Protein AF-A0A2N7DD15-F1 (afdb_monomer_lite)

Secondary structure (DSSP, 8-state):
----HHHHHHHHHHHHHHHHHHHHHHHHH-SS--S-HHHHHHHHHHHHHHHHHHHHHHHHHHHHHHHHHHHHHHHHHHHHHHHHHHHHHHHHHHHHHHHHHT-B-TTS-BHHHHHHHHHHHS-HHHHHHHHTSHHHHHHHHHHHHHHHHHHHHHH-S-HHHHHHHHHHHHHHHHHH-HHHHHHHHHHHHHHHHHH-TT--TTTTTSS---

Structure (mmCIF, N/CA/C/O backbone):
data_AF-A0A2N7DD15-F1
#
_entry.id   AF-A0A2N7DD15-F1
#
loop_
_atom_site.group_PDB
_atom_site.id
_atom_site.type_symbol
_atom_site.label_atom_id
_atom_site.label_alt_id
_atom_site.label_comp_id
_atom_site.label_asym_id
_atom_site.label_entity_id
_atom_site.label_seq_id
_atom_site.pdbx_PDB_ins_code
_atom_site.Cartn_x
_atom_site.Cartn_y
_atom_site.Cartn_z
_atom_site.occupancy
_atom_site.B_iso_or_equiv
_atom_site.auth_seq_id
_atom_site.auth_comp_id
_atom_site.auth_asym_id
_atom_site.auth_atom_id
_atom_site.pdbx_PDB_model_num
ATOM 1 N N . MET A 1 1 ? 6.148 -12.917 -31.556 1.00 46.06 1 MET A N 1
ATOM 2 C CA . MET A 1 1 ? 6.669 -11.569 -31.874 1.00 46.06 1 MET A CA 1
ATOM 3 C C . MET A 1 1 ? 6.724 -11.448 -33.395 1.00 46.06 1 MET A C 1
ATOM 5 O O . MET A 1 1 ? 7.559 -12.099 -34.005 1.00 46.06 1 MET A O 1
ATOM 9 N N . LYS A 1 2 ? 5.755 -10.775 -34.038 1.00 48.91 2 LYS A N 1
ATOM 10 C CA . LYS A 1 2 ? 5.751 -10.633 -35.507 1.00 48.91 2 LYS A CA 1
ATOM 11 C C . LYS A 1 2 ? 6.870 -9.662 -35.884 1.00 48.91 2 LYS A C 1
ATOM 13 O O . LYS A 1 2 ? 6.856 -8.517 -35.441 1.00 48.91 2 LYS A O 1
ATOM 18 N N . LEU A 1 3 ? 7.868 -10.144 -36.620 1.00 59.78 3 LEU A N 1
ATOM 19 C CA . LEU A 1 3 ? 9.002 -9.339 -37.058 1.00 59.78 3 LEU A CA 1
ATOM 20 C C . LEU A 1 3 ? 8.516 -8.373 -38.149 1.00 59.78 3 LEU A C 1
ATOM 22 O O . LEU A 1 3 ? 8.462 -8.718 -39.325 1.00 59.78 3 LEU A O 1
ATOM 26 N N . ASN A 1 4 ? 8.072 -7.182 -37.745 1.00 74.31 4 ASN A N 1
ATOM 27 C CA . ASN A 1 4 ? 7.587 -6.170 -38.681 1.00 74.31 4 ASN A CA 1
ATOM 28 C C . ASN A 1 4 ? 8.770 -5.612 -39.485 1.00 74.31 4 ASN A C 1
ATOM 30 O O . ASN A 1 4 ? 9.826 -5.354 -38.911 1.00 74.31 4 ASN A O 1
ATOM 34 N N . TRP A 1 5 ? 8.570 -5.356 -40.780 1.00 79.75 5 TRP A N 1
ATOM 35 C CA . TRP A 1 5 ? 9.567 -4.823 -41.728 1.00 79.75 5 TRP A CA 1
ATOM 36 C C . TRP A 1 5 ? 10.385 -3.632 -41.193 1.00 79.75 5 TRP A C 1
ATOM 38 O O . TRP A 1 5 ? 11.577 -3.519 -41.458 1.00 79.75 5 TRP A O 1
ATOM 48 N N . GLN A 1 6 ? 9.775 -2.790 -40.354 1.00 77.94 6 GLN A N 1
ATOM 49 C CA . GLN A 1 6 ? 10.445 -1.674 -39.679 1.00 77.94 6 GLN A CA 1
ATOM 50 C C . GLN A 1 6 ? 11.597 -2.114 -38.758 1.00 77.94 6 GLN A C 1
ATOM 52 O O . GLN A 1 6 ? 12.637 -1.466 -38.731 1.00 77.94 6 GLN A O 1
ATOM 57 N N . HIS A 1 7 ? 11.459 -3.236 -38.048 1.00 80.31 7 HIS A N 1
ATOM 58 C CA . HIS A 1 7 ? 12.518 -3.771 -37.185 1.00 80.31 7 HIS A CA 1
ATOM 59 C C . HIS A 1 7 ? 13.685 -4.305 -38.016 1.00 80.31 7 HIS A C 1
ATOM 61 O O . HIS A 1 7 ? 14.840 -4.116 -37.645 1.00 80.31 7 HIS A O 1
ATOM 67 N N . ILE A 1 8 ? 13.383 -4.925 -39.162 1.00 83.56 8 ILE A N 1
ATOM 68 C CA . ILE A 1 8 ? 14.394 -5.417 -40.103 1.00 83.56 8 ILE A CA 1
ATOM 69 C C . ILE A 1 8 ? 15.178 -4.232 -40.678 1.00 83.56 8 ILE A C 1
ATOM 71 O O . ILE A 1 8 ? 16.404 -4.251 -40.660 1.00 83.56 8 ILE A O 1
ATOM 75 N N . ALA A 1 9 ? 14.491 -3.170 -41.105 1.00 84.00 9 ALA A N 1
ATOM 76 C CA . ALA A 1 9 ? 15.134 -1.963 -41.621 1.00 84.00 9 ALA A CA 1
ATOM 77 C C . ALA A 1 9 ? 16.043 -1.288 -40.576 1.00 84.00 9 ALA A C 1
ATOM 79 O O . ALA A 1 9 ? 17.178 -0.936 -40.889 1.00 84.00 9 ALA A O 1
ATOM 80 N N . ILE A 1 10 ? 15.586 -1.166 -39.324 1.00 85.31 10 ILE A N 1
ATOM 81 C CA . ILE A 1 10 ? 16.389 -0.595 -38.229 1.00 85.31 10 ILE A CA 1
ATOM 82 C C . ILE A 1 10 ? 17.631 -1.451 -37.953 1.00 85.31 10 ILE A C 1
ATOM 84 O O . ILE A 1 10 ? 18.721 -0.904 -37.802 1.00 85.31 10 ILE A O 1
ATOM 88 N N . LEU A 1 11 ? 17.492 -2.780 -37.934 1.00 85.12 11 LEU A N 1
ATOM 89 C CA . LEU A 1 11 ? 18.624 -3.691 -37.743 1.00 85.12 11 LEU A CA 1
ATOM 90 C C . LEU A 1 11 ? 19.650 -3.572 -38.873 1.00 85.12 11 LEU A C 1
ATOM 92 O O . LEU A 1 11 ? 20.845 -3.513 -38.596 1.00 85.12 11 LEU A O 1
ATOM 96 N N . VAL A 1 12 ? 19.199 -3.498 -40.127 1.00 87.38 12 VAL A N 1
ATOM 97 C CA . VAL A 1 12 ? 20.086 -3.341 -41.290 1.00 87.38 12 VAL A CA 1
ATOM 98 C C . VAL A 1 12 ? 20.831 -2.006 -41.242 1.00 87.38 12 VAL A C 1
ATOM 100 O O . VAL A 1 12 ? 22.033 -1.981 -41.485 1.00 87.38 12 VAL A O 1
ATOM 103 N N . ILE A 1 13 ? 20.158 -0.911 -40.879 1.00 86.38 13 ILE A N 1
ATOM 104 C CA . ILE A 1 13 ? 20.793 0.410 -40.743 1.00 86.38 13 ILE A CA 1
ATOM 105 C C . ILE A 1 13 ? 21.804 0.412 -39.591 1.00 86.38 13 ILE A C 1
ATOM 107 O O . ILE A 1 13 ? 22.917 0.912 -39.751 1.00 86.38 13 ILE A O 1
ATOM 111 N N . PHE A 1 14 ? 21.448 -0.175 -38.447 1.00 83.56 14 PHE A N 1
ATOM 112 C CA . PHE A 1 14 ? 22.324 -0.269 -37.280 1.00 83.56 14 PHE A CA 1
ATOM 113 C C . PHE A 1 14 ? 23.601 -1.061 -37.589 1.00 83.56 14 PHE A C 1
ATOM 115 O O . PHE A 1 14 ? 24.709 -0.550 -37.412 1.00 83.56 14 PHE A O 1
ATOM 122 N N . TRP A 1 15 ? 23.455 -2.275 -38.127 1.00 84.06 15 TRP A N 1
ATOM 123 C CA . TRP A 1 15 ? 24.594 -3.109 -38.509 1.00 84.06 15 TRP A CA 1
ATOM 124 C C . TRP A 1 15 ? 25.387 -2.506 -39.668 1.00 84.06 15 TRP A C 1
ATOM 126 O O . TRP A 1 15 ? 26.611 -2.514 -39.624 1.00 84.06 15 TRP A O 1
ATOM 136 N N . GLY A 1 16 ? 24.725 -1.913 -40.662 1.00 83.94 16 GLY A N 1
ATOM 137 C CA . GLY A 1 16 ? 25.396 -1.215 -41.760 1.00 83.94 16 GLY A CA 1
ATOM 138 C C . GLY A 1 16 ? 26.253 -0.045 -41.274 1.00 83.94 16 GLY A C 1
ATOM 139 O O . GLY A 1 16 ? 27.390 0.106 -41.712 1.00 83.94 16 GLY A O 1
ATOM 140 N N . THR A 1 17 ? 25.758 0.727 -40.304 1.00 81.69 17 THR A N 1
ATOM 141 C CA . THR A 1 17 ? 26.495 1.855 -39.710 1.00 81.69 17 THR A CA 1
ATOM 142 C C . THR A 1 17 ? 27.686 1.383 -38.875 1.00 81.69 17 THR A C 1
ATOM 144 O O . THR A 1 17 ? 28.731 2.025 -38.898 1.00 81.69 17 THR A O 1
ATOM 147 N N . LEU A 1 18 ? 27.565 0.251 -38.174 1.00 80.56 18 LEU A N 1
ATOM 148 C CA . LEU A 1 18 ? 28.666 -0.328 -37.395 1.00 80.56 18 LEU A CA 1
ATOM 149 C C . LEU A 1 18 ? 29.713 -1.042 -38.256 1.00 80.56 18 LEU A C 1
ATOM 151 O O . LEU A 1 18 ? 30.882 -1.051 -37.895 1.00 80.56 18 LEU A O 1
ATOM 155 N N . VAL A 1 19 ? 29.321 -1.635 -39.385 1.00 83.12 19 VAL A N 1
ATOM 156 C CA . VAL A 1 19 ? 30.237 -2.378 -40.268 1.00 83.12 19 VAL A CA 1
ATOM 157 C C . VAL A 1 19 ? 30.907 -1.459 -41.297 1.00 83.12 19 VAL A C 1
ATOM 159 O O . VAL A 1 19 ? 32.032 -1.729 -41.717 1.00 83.12 19 VAL A O 1
ATOM 162 N N . SER A 1 20 ? 30.274 -0.342 -41.671 1.00 80.06 20 SER A N 1
ATOM 163 C CA . SER A 1 20 ? 30.815 0.617 -42.647 1.00 80.06 20 SER A CA 1
ATOM 164 C C . SER A 1 20 ? 32.238 1.109 -42.316 1.00 80.06 20 SER A C 1
ATOM 166 O O . SER A 1 20 ? 33.081 1.097 -43.215 1.00 80.06 20 SER A O 1
ATOM 168 N N . PRO A 1 21 ? 32.582 1.482 -41.068 1.00 75.44 21 PRO A N 1
ATOM 169 C CA . PRO A 1 21 ? 33.947 1.880 -40.730 1.00 75.44 21 PRO A CA 1
ATOM 170 C C . PRO A 1 21 ? 34.962 0.732 -40.841 1.00 75.44 21 PRO A C 1
ATOM 172 O O . PRO A 1 21 ? 36.098 0.978 -41.228 1.00 75.44 21 PRO A O 1
ATOM 175 N N . ILE A 1 22 ? 34.566 -0.519 -40.553 1.00 78.81 22 ILE A N 1
ATOM 176 C CA . ILE A 1 22 ? 35.418 -1.709 -40.762 1.00 78.81 22 ILE A CA 1
ATOM 177 C C . ILE A 1 22 ? 35.681 -1.928 -42.256 1.00 78.81 22 ILE A C 1
ATOM 179 O O . ILE A 1 22 ? 36.808 -2.220 -42.648 1.00 78.81 22 ILE A O 1
ATOM 183 N N . ALA A 1 23 ? 34.668 -1.753 -43.106 1.00 77.00 23 ALA A N 1
ATOM 184 C CA . ALA A 1 23 ? 34.835 -1.866 -44.553 1.00 77.00 23 ALA A CA 1
ATOM 185 C C . ALA A 1 23 ? 35.754 -0.762 -45.112 1.00 77.00 23 ALA A C 1
ATOM 187 O O . ALA A 1 23 ? 36.652 -1.046 -45.905 1.00 77.00 23 ALA A O 1
ATOM 188 N N . PHE A 1 24 ? 35.582 0.481 -44.648 1.00 76.38 24 PHE A N 1
ATOM 189 C CA . PHE A 1 24 ? 36.457 1.608 -44.995 1.00 76.38 24 PHE A CA 1
ATOM 190 C C . PHE A 1 24 ? 37.903 1.393 -44.519 1.00 76.38 24 PHE A C 1
ATOM 192 O O . PHE A 1 24 ? 38.862 1.740 -45.210 1.00 76.38 24 PHE A O 1
ATOM 199 N N . TYR A 1 25 ? 38.059 0.768 -43.356 1.00 73.06 25 TYR A N 1
ATOM 200 C CA . TYR A 1 25 ? 39.346 0.406 -42.781 1.00 73.06 25 TYR A CA 1
ATOM 201 C C . TYR A 1 25 ? 40.094 -0.644 -43.615 1.00 73.06 25 TYR A C 1
ATOM 203 O O . TYR A 1 25 ? 41.243 -0.406 -43.984 1.00 73.06 25 TYR A O 1
ATOM 211 N N . ILE A 1 26 ? 39.430 -1.744 -43.993 1.00 76.50 26 ILE A N 1
ATOM 212 C CA . ILE A 1 26 ? 40.016 -2.786 -44.859 1.00 76.50 26 ILE A CA 1
ATOM 213 C C . ILE A 1 26 ? 40.440 -2.191 -46.210 1.00 76.50 26 ILE A C 1
ATOM 215 O O . ILE A 1 26 ? 41.475 -2.570 -46.755 1.00 76.50 26 ILE A O 1
ATOM 219 N N . TYR A 1 27 ? 39.669 -1.233 -46.734 1.00 73.62 27 TYR A N 1
ATOM 220 C CA . TYR A 1 27 ? 39.990 -0.540 -47.982 1.00 73.62 27 TYR A CA 1
ATOM 221 C C . TYR A 1 27 ? 41.217 0.383 -47.869 1.00 73.62 27 TYR A C 1
ATOM 223 O O . TYR A 1 27 ? 41.993 0.476 -48.815 1.00 73.62 27 TYR A O 1
ATOM 231 N N . THR A 1 28 ? 41.405 1.055 -46.729 1.00 72.06 28 THR A N 1
ATOM 232 C CA . THR A 1 28 ? 42.458 2.076 -46.558 1.00 72.06 28 THR A CA 1
ATOM 233 C C . THR A 1 28 ? 43.797 1.484 -46.112 1.00 72.06 28 THR A C 1
ATOM 235 O O . THR A 1 28 ? 44.841 1.920 -46.588 1.00 72.06 28 THR A O 1
ATOM 238 N N . PHE A 1 29 ? 43.782 0.488 -45.222 1.00 70.31 29 PHE A N 1
ATOM 239 C CA . PHE A 1 29 ? 44.996 -0.066 -44.603 1.00 70.31 29 PHE A CA 1
ATOM 240 C C . PHE A 1 29 ? 45.329 -1.496 -45.060 1.00 70.31 29 PHE A C 1
ATOM 242 O O . PHE A 1 29 ? 46.391 -2.019 -44.719 1.00 70.31 29 PHE A O 1
ATOM 249 N N . GLY A 1 30 ? 44.451 -2.123 -45.852 1.00 70.38 30 GLY A N 1
ATOM 250 C CA . GLY A 1 30 ? 44.581 -3.520 -46.262 1.00 70.38 30 GLY A CA 1
ATOM 251 C C . GLY A 1 30 ? 44.206 -4.509 -45.153 1.00 70.38 30 GLY A C 1
ATOM 252 O O . GLY A 1 30 ? 43.808 -4.132 -44.052 1.00 70.38 30 GLY A O 1
ATOM 253 N N . PHE A 1 31 ? 44.303 -5.806 -45.455 1.00 68.69 31 PHE A N 1
ATOM 254 C CA . PHE A 1 31 ? 44.026 -6.887 -44.505 1.00 68.69 31 PHE A CA 1
ATOM 255 C C . PHE A 1 31 ? 45.346 -7.521 -44.044 1.00 68.69 31 PHE A C 1
ATOM 257 O O . PHE A 1 31 ? 46.011 -8.187 -44.837 1.00 68.69 31 PHE A O 1
ATOM 264 N N . GLY A 1 32 ? 45.741 -7.318 -42.783 1.00 66.62 32 GLY A N 1
ATOM 265 C CA . GLY A 1 32 ? 46.990 -7.858 -42.237 1.00 66.62 32 GLY A CA 1
ATOM 266 C C . GLY A 1 32 ? 47.301 -7.374 -40.818 1.00 66.62 32 GLY A C 1
ATOM 267 O O . GLY A 1 32 ? 46.575 -6.556 -40.265 1.00 66.62 32 GLY A O 1
ATOM 268 N N . ILE A 1 33 ? 48.375 -7.904 -40.226 1.00 64.38 33 ILE A N 1
ATOM 269 C CA . ILE A 1 33 ? 48.950 -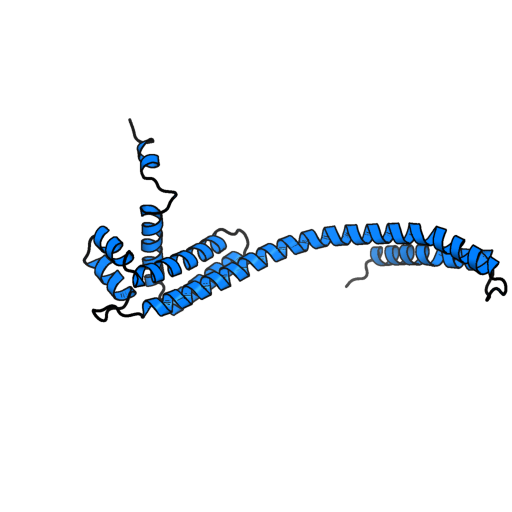7.428 -38.959 1.00 64.38 33 ILE A CA 1
ATOM 270 C C . ILE A 1 33 ? 50.134 -6.527 -39.328 1.00 64.38 33 ILE A C 1
ATOM 272 O O . ILE A 1 33 ? 51.082 -7.006 -39.947 1.00 64.38 33 ILE A O 1
ATOM 276 N N . TRP A 1 34 ? 50.071 -5.236 -38.996 1.00 70.69 34 TRP A N 1
ATOM 277 C CA . TRP A 1 34 ? 51.132 -4.274 -39.324 1.00 70.69 34 TRP A CA 1
ATOM 278 C C . TRP A 1 34 ? 52.353 -4.455 -38.411 1.00 70.69 34 TRP A C 1
ATOM 280 O O . TRP A 1 34 ? 52.214 -4.604 -37.195 1.00 70.69 34 TRP A O 1
ATOM 290 N N . GLU A 1 35 ? 53.552 -4.434 -39.003 1.00 67.56 35 GLU A N 1
ATOM 291 C CA . GLU A 1 35 ? 54.831 -4.629 -38.297 1.00 67.56 35 GLU A CA 1
ATOM 292 C C . GLU A 1 35 ? 55.312 -3.365 -37.556 1.00 67.56 35 GLU A C 1
ATOM 294 O O . GLU A 1 35 ? 56.111 -3.458 -36.624 1.00 67.56 35 GLU A O 1
ATOM 299 N N . SER A 1 36 ? 54.822 -2.180 -37.942 1.00 77.50 36 SER A N 1
ATOM 300 C CA . SER A 1 36 ? 55.208 -0.890 -37.359 1.00 77.50 36 SER A CA 1
ATOM 301 C C . SER A 1 36 ? 54.233 -0.435 -36.272 1.00 77.50 36 SER A C 1
ATOM 303 O O . SER A 1 36 ? 53.029 -0.350 -36.498 1.00 77.50 36 SER A O 1
ATOM 305 N N . ASN A 1 37 ? 54.759 -0.042 -35.106 1.00 72.56 37 ASN A N 1
ATOM 306 C CA . ASN A 1 37 ? 53.972 0.564 -34.020 1.00 72.56 37 ASN A CA 1
ATOM 307 C C . ASN A 1 37 ? 53.292 1.887 -34.422 1.00 72.56 37 ASN A C 1
ATOM 309 O O . ASN A 1 37 ? 52.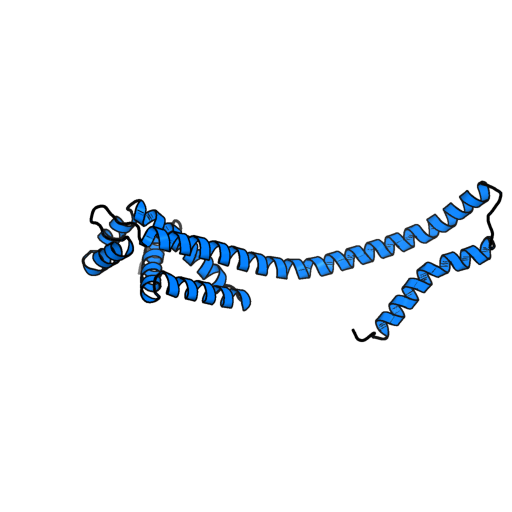280 2.253 -33.826 1.00 72.56 37 ASN A O 1
ATOM 313 N N . ASP A 1 38 ? 53.829 2.603 -35.413 1.00 76.62 38 ASP A N 1
ATOM 314 C CA . ASP A 1 38 ? 53.238 3.860 -35.888 1.00 76.62 38 ASP A CA 1
ATOM 315 C C . ASP A 1 38 ? 51.921 3.608 -36.645 1.00 76.62 38 ASP A C 1
ATOM 317 O O . ASP A 1 38 ? 50.939 4.329 -36.457 1.00 76.62 38 ASP A O 1
ATOM 321 N N . ASP A 1 39 ? 51.846 2.498 -37.389 1.00 72.56 39 ASP A N 1
ATOM 322 C CA . ASP A 1 39 ? 50.636 2.076 -38.106 1.00 72.56 39 ASP A CA 1
ATOM 323 C C . ASP A 1 39 ? 49.515 1.702 -37.126 1.00 72.56 39 ASP A C 1
ATOM 325 O O . ASP A 1 39 ? 48.351 2.036 -37.349 1.00 72.56 39 ASP A O 1
ATOM 329 N N . TRP A 1 40 ? 49.867 1.098 -35.984 1.00 74.00 40 TRP A N 1
ATOM 330 C CA . TRP A 1 40 ? 48.928 0.829 -34.889 1.00 74.00 40 TRP A CA 1
ATOM 331 C C . TRP A 1 40 ? 48.362 2.113 -34.270 1.00 74.00 40 TRP A C 1
ATOM 333 O O . TRP A 1 40 ? 47.168 2.177 -33.963 1.00 74.00 40 TRP A O 1
ATOM 343 N N . GLY A 1 41 ? 49.190 3.149 -34.105 1.00 76.44 41 GLY A N 1
ATOM 344 C CA . GLY A 1 41 ? 48.762 4.452 -33.591 1.00 76.44 41 GLY A CA 1
ATOM 345 C C . GLY A 1 41 ? 47.812 5.178 -34.547 1.00 76.44 41 GLY A C 1
ATOM 346 O O . GLY A 1 41 ? 46.758 5.670 -34.130 1.00 76.44 41 GLY A O 1
ATOM 347 N N . GLN A 1 42 ? 48.137 5.187 -35.842 1.00 75.25 42 GLN A N 1
ATOM 348 C CA . GLN A 1 42 ? 47.289 5.781 -36.880 1.00 75.25 42 GLN A CA 1
ATOM 349 C C . GLN A 1 42 ? 45.956 5.029 -37.024 1.00 75.25 42 GLN A C 1
ATOM 351 O O . GLN A 1 42 ? 44.892 5.651 -37.099 1.00 75.25 42 GLN A O 1
ATOM 356 N N . MET A 1 43 ? 45.994 3.698 -36.953 1.00 73.69 43 MET A N 1
ATOM 357 C CA . MET A 1 43 ? 44.815 2.832 -36.925 1.00 73.69 43 MET A CA 1
ATOM 358 C C . MET A 1 43 ? 43.916 3.110 -35.715 1.00 73.69 43 MET A C 1
ATOM 360 O O . MET A 1 43 ? 42.705 3.292 -35.870 1.00 73.69 43 MET A O 1
ATOM 364 N N . GLY A 1 44 ? 44.493 3.158 -34.512 1.00 71.50 44 GLY A N 1
ATOM 365 C CA . GLY A 1 44 ? 43.752 3.434 -33.281 1.00 71.50 44 GLY A CA 1
ATOM 366 C C . GLY A 1 44 ? 43.097 4.815 -33.300 1.00 71.50 44 GLY A C 1
ATOM 367 O O . GLY A 1 44 ? 41.956 4.960 -32.864 1.00 71.50 44 GLY A O 1
ATOM 368 N N . SER A 1 45 ? 43.776 5.810 -33.876 1.00 77.25 45 SER A N 1
ATOM 369 C CA . SER A 1 45 ? 43.249 7.167 -34.043 1.00 77.25 45 SER A CA 1
ATOM 370 C C . SER A 1 45 ? 42.105 7.234 -35.065 1.00 77.25 45 SER A C 1
ATOM 372 O O . SER A 1 45 ? 41.073 7.843 -34.789 1.00 77.25 45 SER A O 1
ATOM 374 N N . ALA A 1 46 ? 42.223 6.548 -36.209 1.00 76.81 46 ALA A N 1
ATOM 375 C CA . ALA A 1 46 ? 41.174 6.505 -37.233 1.00 76.81 46 ALA A CA 1
ATOM 376 C C . ALA A 1 46 ? 39.903 5.783 -36.744 1.00 76.81 46 ALA A C 1
ATOM 378 O O . ALA A 1 46 ? 38.788 6.285 -36.908 1.00 76.81 46 ALA A O 1
ATOM 379 N N . ILE A 1 47 ? 40.068 4.624 -36.098 1.00 76.12 47 ILE A N 1
ATOM 380 C CA . ILE A 1 47 ? 38.965 3.855 -35.506 1.00 76.12 47 ILE A CA 1
ATOM 381 C C . ILE A 1 47 ? 38.370 4.624 -34.326 1.00 76.12 47 ILE A C 1
ATOM 383 O O . ILE A 1 47 ? 37.163 4.848 -34.289 1.00 76.12 47 ILE A O 1
ATOM 387 N N . GLY A 1 48 ? 39.196 5.083 -33.386 1.00 76.44 48 GLY A N 1
ATOM 388 C CA . GLY A 1 48 ? 38.747 5.840 -32.221 1.00 76.44 48 GLY A CA 1
ATOM 389 C C . GLY A 1 48 ? 38.021 7.127 -32.610 1.00 76.44 48 GLY A C 1
ATOM 390 O O . GLY A 1 48 ? 36.949 7.403 -32.076 1.00 76.44 48 GLY A O 1
ATOM 391 N N . GLY A 1 49 ? 38.535 7.875 -33.585 1.00 79.75 49 GLY A N 1
ATOM 392 C CA . GLY A 1 49 ? 37.933 9.122 -34.059 1.00 79.75 49 GLY A CA 1
ATOM 393 C C . GLY A 1 49 ? 36.569 8.936 -34.728 1.00 79.75 49 GLY A C 1
ATOM 394 O O . GLY A 1 49 ? 35.694 9.782 -34.559 1.00 79.75 49 GLY A O 1
ATOM 395 N N . LEU A 1 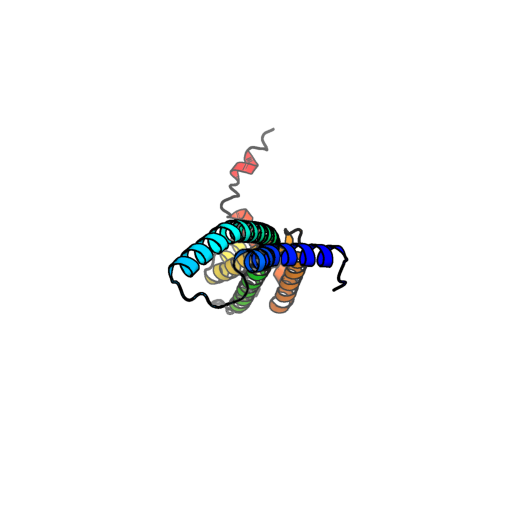50 ? 36.356 7.822 -35.438 1.00 79.62 50 LEU A N 1
ATOM 396 C CA . LEU A 1 50 ? 35.093 7.546 -36.129 1.00 79.62 50 LEU A CA 1
ATOM 397 C C . LEU A 1 50 ? 34.076 6.823 -35.233 1.00 79.62 50 LEU A C 1
ATOM 399 O O . LEU A 1 50 ? 32.905 7.197 -35.201 1.00 79.62 50 LEU A O 1
ATOM 403 N N . TYR A 1 51 ? 34.504 5.820 -34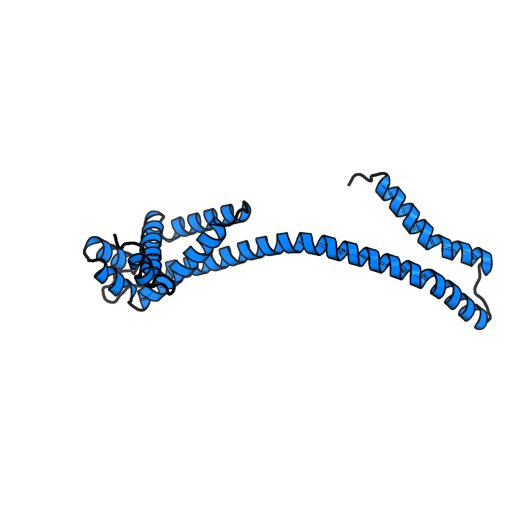.465 1.00 80.19 51 TYR A N 1
ATOM 404 C CA . TYR A 1 51 ? 33.606 5.034 -33.617 1.00 80.19 51 TYR A CA 1
ATOM 405 C C . TYR A 1 51 ? 33.182 5.766 -32.349 1.00 80.19 51 TYR A C 1
ATOM 407 O O . TYR A 1 51 ? 32.032 5.627 -31.944 1.00 80.19 51 TYR A O 1
ATOM 415 N N . THR A 1 52 ? 34.052 6.569 -31.732 1.00 84.00 52 THR A N 1
ATOM 416 C CA . THR A 1 52 ? 33.702 7.289 -30.494 1.00 84.00 52 THR A CA 1
ATOM 417 C C . THR A 1 52 ? 32.446 8.157 -30.642 1.00 84.00 52 THR A C 1
ATOM 419 O O . THR A 1 52 ? 31.532 7.985 -29.833 1.00 84.00 52 THR A O 1
ATOM 422 N N . PRO A 1 53 ? 32.308 9.044 -31.650 1.00 85.56 53 PRO A N 1
ATOM 423 C CA . PRO A 1 53 ? 31.089 9.839 -31.812 1.00 85.56 53 PRO A CA 1
ATOM 424 C C . PRO A 1 53 ? 29.867 8.988 -32.189 1.00 85.56 53 PRO A C 1
ATOM 426 O O . PRO A 1 53 ? 28.774 9.254 -31.689 1.00 85.56 53 PRO A O 1
ATOM 429 N N . ILE A 1 54 ? 30.042 7.937 -33.001 1.00 85.25 54 ILE A N 1
ATOM 430 C CA . ILE A 1 54 ? 28.958 7.013 -33.380 1.00 85.25 54 ILE A CA 1
ATOM 431 C C . ILE A 1 54 ? 28.416 6.290 -32.140 1.00 85.25 54 ILE A C 1
ATOM 433 O O . ILE A 1 54 ? 27.214 6.330 -31.872 1.00 85.25 54 ILE A O 1
ATOM 437 N N . LEU A 1 55 ? 29.294 5.674 -31.342 1.00 84.00 55 LEU A N 1
ATOM 438 C CA . LEU A 1 55 ? 28.902 4.997 -30.106 1.00 84.00 55 LEU A CA 1
ATOM 439 C C . LEU A 1 55 ? 28.344 5.975 -29.073 1.00 84.00 55 LEU A C 1
ATOM 441 O O . LEU A 1 55 ? 27.393 5.625 -28.376 1.00 84.00 55 LEU A O 1
ATOM 445 N N . SER A 1 56 ? 28.883 7.191 -28.982 1.00 88.50 56 SER A N 1
ATOM 446 C CA . SER A 1 56 ? 28.364 8.215 -28.066 1.00 88.50 56 SER A CA 1
ATOM 447 C C . SER A 1 56 ? 26.926 8.596 -28.421 1.00 88.50 56 SER A C 1
ATOM 449 O O . SER A 1 56 ? 26.071 8.650 -27.537 1.00 88.50 56 SER A O 1
ATOM 451 N N . LEU A 1 57 ? 26.625 8.773 -29.713 1.00 89.06 57 LEU A N 1
ATOM 452 C CA . LEU A 1 57 ? 25.270 9.049 -30.192 1.00 89.06 57 LEU A CA 1
ATOM 453 C C . LEU A 1 57 ? 24.312 7.887 -29.888 1.00 89.06 57 LEU A C 1
ATOM 455 O O . LEU A 1 57 ? 23.213 8.111 -29.377 1.00 89.06 57 LEU A O 1
ATOM 459 N N . PHE A 1 58 ? 24.730 6.644 -30.149 1.00 86.31 58 PHE A N 1
ATOM 460 C CA . PHE A 1 58 ? 23.918 5.465 -29.829 1.00 86.31 58 PHE A CA 1
ATOM 461 C C . PHE A 1 58 ? 23.687 5.311 -28.326 1.00 86.31 58 PHE A C 1
ATOM 463 O O . PHE A 1 58 ? 22.564 5.041 -27.906 1.00 86.31 58 PHE A O 1
ATOM 470 N N . THR A 1 59 ? 24.719 5.529 -27.513 1.00 91.00 59 THR A N 1
ATOM 471 C CA . THR A 1 59 ? 24.618 5.482 -26.049 1.00 91.00 59 THR A CA 1
ATOM 472 C C . THR A 1 59 ? 23.624 6.526 -25.553 1.00 91.00 59 THR A C 1
ATOM 474 O O . THR A 1 59 ? 22.742 6.209 -24.758 1.00 91.00 59 THR A O 1
ATOM 477 N N . PHE A 1 60 ? 23.694 7.750 -26.078 1.00 92.56 60 PHE A N 1
ATOM 478 C CA . PHE A 1 60 ? 22.744 8.808 -25.748 1.00 92.56 60 PHE A CA 1
ATOM 479 C C . PHE A 1 60 ? 21.302 8.440 -26.131 1.00 92.56 60 PHE A C 1
ATOM 481 O O . PHE A 1 60 ? 20.382 8.604 -25.330 1.00 92.56 60 PHE A O 1
ATOM 488 N N . MET A 1 61 ? 21.098 7.875 -27.325 1.00 89.88 61 MET A N 1
ATOM 489 C CA . MET A 1 61 ? 19.781 7.418 -27.778 1.00 89.88 61 MET A CA 1
ATOM 490 C C . MET A 1 61 ? 19.223 6.289 -26.896 1.00 89.88 61 MET A C 1
ATOM 492 O O . MET A 1 61 ? 18.038 6.299 -26.556 1.00 89.88 61 MET A O 1
ATOM 496 N N . LEU A 1 62 ? 20.072 5.338 -26.495 1.00 90.06 62 LEU A N 1
ATOM 497 C CA . LEU A 1 62 ? 19.698 4.253 -25.587 1.00 90.06 62 LEU A CA 1
ATOM 498 C C . LEU A 1 62 ? 19.302 4.782 -24.209 1.00 90.06 62 LEU A C 1
ATOM 500 O O . LEU A 1 62 ? 18.261 4.377 -23.695 1.00 90.06 62 LEU A O 1
ATOM 504 N N . LEU A 1 63 ? 20.072 5.718 -23.647 1.00 92.38 63 LEU A N 1
ATOM 505 C CA . LEU A 1 63 ? 19.743 6.364 -22.374 1.00 92.38 63 LEU A CA 1
ATOM 506 C C . LEU A 1 63 ? 18.408 7.114 -22.453 1.00 92.38 63 LEU A C 1
ATOM 508 O O . LEU A 1 63 ? 17.578 6.982 -21.556 1.00 92.38 63 LEU A O 1
ATOM 512 N N . GLY A 1 64 ? 18.151 7.838 -23.547 1.00 91.31 64 GLY A N 1
ATOM 513 C CA . GLY A 1 64 ? 16.870 8.515 -23.762 1.00 91.31 64 GLY A CA 1
ATOM 514 C C . GLY A 1 64 ? 15.686 7.543 -23.803 1.00 91.31 64 GLY A C 1
ATOM 515 O O . GLY A 1 64 ? 14.668 7.764 -23.144 1.00 91.31 64 GLY A O 1
ATOM 516 N N . LEU A 1 65 ? 15.830 6.423 -24.520 1.00 89.62 65 LEU A N 1
ATOM 517 C CA . LEU A 1 65 ? 14.808 5.374 -24.554 1.00 89.62 65 LEU A CA 1
ATOM 518 C C . LEU A 1 65 ? 14.620 4.711 -23.183 1.00 89.62 65 LEU A C 1
ATOM 520 O O . LEU A 1 65 ? 13.488 4.401 -22.801 1.00 89.62 65 LEU A O 1
ATOM 524 N N . GLN A 1 66 ? 15.713 4.492 -22.451 1.00 89.56 66 GLN A N 1
ATOM 525 C CA . GLN A 1 66 ? 15.685 3.909 -21.116 1.00 89.56 66 GLN A CA 1
ATOM 526 C C . GLN A 1 66 ? 14.917 4.805 -20.148 1.00 89.56 66 GLN A C 1
ATOM 528 O O . GLN A 1 66 ? 13.988 4.320 -19.511 1.00 89.56 66 GLN A O 1
ATOM 533 N N . LEU A 1 67 ? 15.219 6.105 -20.106 1.00 89.19 67 LEU A N 1
ATOM 534 C CA . LEU A 1 67 ? 14.505 7.075 -19.269 1.00 89.19 67 LEU A CA 1
ATOM 535 C C . LEU A 1 67 ? 13.012 7.143 -19.612 1.00 89.19 67 LEU A C 1
ATOM 537 O O . LEU A 1 67 ? 12.167 7.141 -18.718 1.00 89.19 67 LEU A O 1
ATOM 541 N N . TYR A 1 68 ? 12.671 7.137 -20.903 1.00 86.75 68 TYR A N 1
ATOM 542 C CA . TYR A 1 68 ? 11.274 7.141 -21.338 1.00 86.75 68 TYR A CA 1
ATOM 543 C C . TYR A 1 68 ? 10.502 5.902 -20.856 1.00 86.75 68 TYR A C 1
ATOM 545 O O . TYR A 1 68 ? 9.357 6.012 -20.413 1.00 86.75 68 TYR A O 1
ATOM 553 N N . ARG A 1 69 ? 11.118 4.714 -20.931 1.00 82.56 69 ARG A N 1
ATOM 554 C CA . ARG A 1 69 ? 10.499 3.470 -20.447 1.00 82.56 69 ARG A CA 1
ATOM 555 C C . ARG A 1 69 ? 10.446 3.407 -18.924 1.00 82.56 69 ARG A C 1
ATOM 557 O O . ARG A 1 69 ? 9.428 2.977 -18.391 1.00 82.56 69 ARG A O 1
ATOM 564 N N . GLN A 1 70 ? 11.505 3.853 -18.251 1.00 82.06 70 GLN A N 1
ATOM 565 C CA . GLN A 1 70 ? 11.595 3.925 -16.793 1.00 82.06 70 GLN A CA 1
ATOM 566 C C . GLN A 1 70 ? 10.407 4.709 -16.229 1.00 82.06 70 GLN A C 1
ATOM 568 O O . GLN A 1 70 ? 9.681 4.185 -15.396 1.00 82.06 70 GLN A O 1
ATOM 573 N N . ASN A 1 71 ? 10.113 5.884 -16.794 1.00 82.69 71 ASN A N 1
ATOM 574 C CA . ASN A 1 71 ? 9.008 6.720 -16.327 1.00 82.69 71 ASN A CA 1
ATOM 575 C C . ASN A 1 71 ? 7.634 6.020 -16.405 1.00 82.69 71 ASN A C 1
ATOM 577 O O . ASN A 1 71 ? 6.781 6.212 -15.543 1.00 82.69 71 ASN A O 1
ATOM 581 N N . GLN A 1 72 ? 7.403 5.177 -17.419 1.00 78.12 72 GLN A N 1
ATOM 582 C CA . GLN A 1 72 ? 6.151 4.410 -17.521 1.00 78.12 72 GLN A CA 1
ATOM 583 C C . GLN A 1 72 ? 6.068 3.285 -16.485 1.00 78.12 72 GLN A C 1
ATOM 585 O O . GLN A 1 72 ? 5.000 3.031 -15.927 1.00 78.12 72 GLN A O 1
ATOM 590 N N . VAL A 1 73 ? 7.192 2.616 -16.229 1.00 82.44 73 VAL A N 1
ATOM 591 C CA . VAL A 1 73 ? 7.287 1.553 -15.225 1.00 82.44 73 VAL A CA 1
ATOM 592 C C . VAL A 1 73 ? 7.151 2.131 -13.816 1.00 82.44 73 VAL A C 1
ATOM 594 O O . VAL A 1 73 ? 6.454 1.547 -12.991 1.00 82.44 73 VAL A O 1
ATOM 597 N N . ASP A 1 74 ? 7.726 3.304 -13.557 1.00 82.56 74 ASP A N 1
ATOM 598 C CA . ASP A 1 74 ? 7.686 3.960 -12.250 1.00 82.56 74 ASP A CA 1
ATOM 599 C C . ASP A 1 74 ? 6.248 4.271 -11.814 1.00 82.56 74 ASP A C 1
ATOM 601 O O . ASP A 1 74 ? 5.883 3.995 -10.673 1.00 82.56 74 ASP A O 1
ATOM 605 N N . HIS A 1 75 ? 5.388 4.746 -12.723 1.00 77.38 75 HIS A N 1
ATOM 606 C CA . HIS A 1 75 ? 3.970 4.969 -12.414 1.00 77.38 75 HIS A CA 1
ATOM 607 C C . HIS A 1 75 ? 3.230 3.682 -12.032 1.00 77.38 75 HIS A C 1
ATOM 609 O O . HIS A 1 75 ? 2.431 3.681 -11.093 1.00 77.38 75 HIS A O 1
ATOM 615 N N . HIS A 1 76 ? 3.485 2.583 -12.744 1.00 80.12 76 HIS A N 1
ATOM 616 C CA . HIS A 1 76 ? 2.874 1.295 -12.420 1.00 80.12 76 HIS A CA 1
ATOM 617 C C . HIS A 1 76 ? 3.385 0.760 -11.076 1.00 80.12 76 HIS A C 1
ATOM 619 O O . HIS A 1 76 ? 2.592 0.334 -10.234 1.00 80.12 76 HIS A O 1
ATOM 625 N N . ASN A 1 77 ? 4.695 0.864 -10.847 1.00 86.25 77 ASN A N 1
ATOM 626 C CA . ASN A 1 77 ? 5.340 0.434 -9.613 1.00 86.25 77 ASN A CA 1
ATOM 627 C C . ASN A 1 77 ? 4.857 1.234 -8.402 1.00 86.25 77 ASN A C 1
ATOM 629 O O . ASN A 1 77 ? 4.644 0.646 -7.350 1.00 86.25 77 ASN A O 1
ATOM 633 N N . GLN A 1 78 ? 4.638 2.546 -8.538 1.00 86.38 78 GLN A N 1
ATOM 634 C CA . GLN A 1 78 ? 4.107 3.377 -7.453 1.00 86.38 78 GLN A CA 1
ATOM 635 C C . GLN A 1 78 ? 2.711 2.928 -7.016 1.00 86.38 78 GLN A C 1
ATOM 637 O O . GLN A 1 78 ? 2.443 2.847 -5.819 1.00 86.38 78 GLN A O 1
ATOM 642 N N . ILE A 1 79 ? 1.830 2.616 -7.973 1.00 86.94 79 ILE A N 1
ATOM 643 C CA . ILE A 1 79 ? 0.477 2.143 -7.661 1.00 86.94 79 ILE A CA 1
ATOM 644 C C . ILE A 1 79 ? 0.527 0.754 -7.024 1.00 86.94 79 ILE A C 1
ATOM 646 O O . ILE A 1 79 ? -0.141 0.544 -6.016 1.00 86.94 79 ILE A O 1
ATOM 650 N N . SER A 1 80 ? 1.319 -0.173 -7.576 1.00 89.75 80 SER A N 1
ATOM 651 C CA . SER A 1 80 ? 1.488 -1.507 -6.980 1.00 89.75 80 SER A CA 1
ATOM 652 C C . SER A 1 80 ? 2.025 -1.399 -5.557 1.00 89.75 80 SER A C 1
ATOM 654 O O . SER A 1 80 ? 1.427 -1.938 -4.638 1.00 89.75 80 SER A O 1
ATOM 656 N N . TRP A 1 81 ? 3.080 -0.605 -5.358 1.00 92.31 81 TRP A N 1
ATOM 657 C CA . TRP A 1 81 ? 3.670 -0.371 -4.044 1.00 92.31 81 TRP A CA 1
ATOM 658 C C . TRP A 1 81 ? 2.661 0.207 -3.050 1.00 92.31 81 TRP A C 1
ATOM 660 O O . TRP A 1 81 ? 2.623 -0.228 -1.904 1.00 92.31 81 TRP A O 1
ATOM 670 N N . PHE A 1 82 ? 1.834 1.168 -3.475 1.00 91.31 82 PHE A N 1
ATOM 671 C CA . PHE A 1 82 ? 0.776 1.716 -2.629 1.00 91.31 82 PHE A CA 1
ATOM 672 C C . PHE A 1 82 ? -0.233 0.637 -2.224 1.00 91.31 82 PHE A C 1
ATOM 674 O O . PHE A 1 82 ? -0.548 0.522 -1.042 1.00 91.31 82 PHE A O 1
ATOM 681 N N . ILE A 1 83 ? -0.698 -0.171 -3.183 1.00 93.94 83 ILE A N 1
ATOM 682 C CA . ILE A 1 83 ? -1.644 -1.264 -2.924 1.00 93.94 83 ILE A CA 1
ATOM 683 C C . ILE A 1 83 ? -1.042 -2.263 -1.936 1.00 93.94 83 ILE A C 1
ATOM 685 O O . ILE A 1 83 ? -1.650 -2.524 -0.901 1.00 93.94 83 ILE A O 1
ATOM 689 N N . ASP A 1 84 ? 0.167 -2.752 -2.212 1.00 93.81 84 ASP A N 1
ATOM 690 C CA . ASP A 1 84 ? 0.858 -3.741 -1.381 1.00 93.81 84 ASP A CA 1
ATOM 691 C C . ASP A 1 84 ? 1.084 -3.204 0.038 1.00 93.81 84 ASP A C 1
ATOM 693 O O . ASP A 1 84 ? 0.820 -3.882 1.032 1.00 93.81 84 ASP A O 1
ATOM 697 N N . ARG A 1 85 ? 1.512 -1.940 0.151 1.00 94.19 85 ARG A N 1
ATOM 698 C CA . ARG A 1 85 ? 1.760 -1.283 1.437 1.00 94.19 85 ARG A CA 1
ATOM 699 C C . ARG A 1 85 ? 0.481 -1.094 2.247 1.00 94.19 85 ARG A C 1
ATOM 701 O O . ARG A 1 85 ? 0.527 -1.245 3.473 1.00 94.19 85 ARG A O 1
ATOM 708 N N . SER A 1 86 ? -0.619 -0.728 1.589 1.00 94.12 86 SER A N 1
ATOM 709 C CA . SER A 1 86 ? -1.918 -0.527 2.231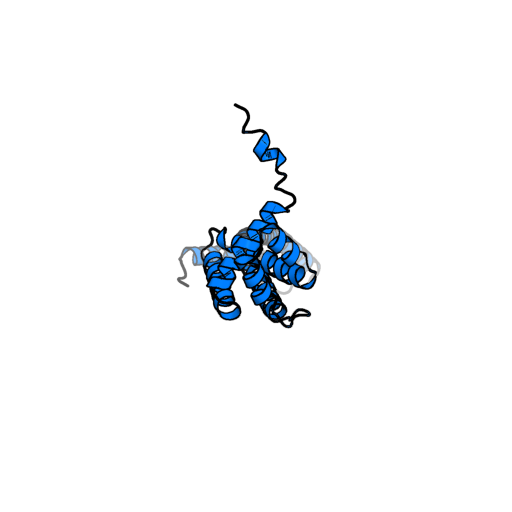 1.00 94.12 86 SER A CA 1
ATOM 710 C C . SER A 1 86 ? -2.581 -1.840 2.624 1.00 94.12 86 SER A C 1
ATOM 712 O O . SER A 1 86 ? -3.146 -1.904 3.715 1.00 94.12 86 SER A O 1
ATOM 714 N N . LEU A 1 87 ? -2.459 -2.889 1.806 1.00 94.94 87 LEU A N 1
ATOM 715 C CA . LEU A 1 87 ? -2.882 -4.244 2.165 1.00 94.94 87 LEU A CA 1
ATOM 716 C C . LEU A 1 87 ? -2.103 -4.747 3.379 1.00 94.94 87 LEU A C 1
ATOM 718 O O . LEU A 1 87 ? -2.700 -5.038 4.409 1.00 94.94 87 LEU A O 1
ATOM 722 N N . GLU A 1 88 ? -0.770 -4.732 3.321 1.00 95.25 88 GLU A N 1
ATOM 723 C CA . GLU A 1 88 ? 0.072 -5.193 4.428 1.00 95.25 88 GLU A CA 1
ATOM 724 C C . GLU A 1 88 ? -0.193 -4.393 5.717 1.00 95.25 88 GLU A C 1
ATOM 726 O O . GLU A 1 88 ? -0.247 -4.950 6.817 1.00 95.25 88 GLU A O 1
ATOM 731 N N . GLY A 1 89 ? -0.362 -3.072 5.596 1.00 94.25 89 GLY A N 1
ATOM 732 C CA . GLY A 1 89 ? -0.705 -2.199 6.717 1.00 94.25 89 GLY A CA 1
ATOM 733 C C . GLY A 1 89 ? -2.084 -2.504 7.304 1.00 94.25 89 GLY A C 1
ATOM 734 O O . GLY A 1 89 ? -2.215 -2.607 8.526 1.00 94.25 89 GLY A O 1
ATOM 735 N N . GLY A 1 90 ? -3.086 -2.679 6.442 1.00 95.00 90 GLY A N 1
ATOM 736 C CA . GLY A 1 90 ? -4.453 -3.021 6.816 1.00 95.00 90 GLY A CA 1
ATOM 737 C C . GLY A 1 90 ? -4.547 -4.395 7.474 1.00 95.00 90 GLY A C 1
ATOM 738 O O . GLY A 1 90 ? -5.114 -4.506 8.556 1.00 95.00 90 GLY A O 1
ATOM 739 N N . GLU A 1 91 ? -3.922 -5.419 6.897 1.00 95.75 91 GLU A N 1
ATOM 740 C CA . GLU A 1 91 ? -3.901 -6.778 7.444 1.00 95.75 91 GLU A CA 1
ATOM 741 C C . GLU A 1 91 ? -3.239 -6.842 8.818 1.00 95.75 91 GLU A C 1
ATOM 743 O O . GLU A 1 91 ? -3.756 -7.477 9.737 1.00 95.75 91 GLU A O 1
ATOM 748 N N . LYS A 1 92 ? -2.082 -6.189 8.982 1.00 95.81 92 LYS A N 1
ATOM 749 C CA . LYS A 1 92 ? -1.393 -6.148 10.279 1.00 95.81 92 LYS A CA 1
ATOM 750 C C . LYS A 1 92 ? -2.257 -5.465 11.330 1.00 95.81 92 LYS A C 1
ATOM 752 O O . LYS A 1 92 ? -2.370 -5.973 12.443 1.00 95.81 92 LYS A O 1
ATOM 757 N N . ALA A 1 93 ? -2.877 -4.342 10.971 1.00 94.75 93 ALA A N 1
ATOM 758 C CA . ALA A 1 93 ? -3.784 -3.627 11.857 1.00 94.75 93 ALA A CA 1
ATOM 759 C C . ALA A 1 93 ? -5.019 -4.469 12.206 1.00 94.75 93 ALA A C 1
ATOM 761 O O . ALA A 1 93 ? -5.409 -4.511 13.367 1.00 94.75 93 ALA A O 1
ATOM 762 N N . LEU A 1 94 ? -5.580 -5.192 11.235 1.00 95.62 94 LEU A N 1
ATOM 763 C CA . LEU A 1 94 ? -6.712 -6.092 11.428 1.00 95.62 94 LEU A CA 1
ATOM 764 C C . LEU A 1 94 ? -6.366 -7.257 12.359 1.00 95.62 94 LEU A C 1
ATOM 766 O O . LEU A 1 94 ? -7.104 -7.517 13.304 1.00 95.62 94 LEU A O 1
ATOM 770 N N . LYS A 1 95 ? -5.236 -7.933 12.130 1.00 94.88 95 LYS A N 1
ATOM 771 C CA . LYS A 1 95 ? -4.765 -9.043 12.974 1.00 94.88 95 LYS A CA 1
ATOM 772 C C . LYS A 1 95 ? -4.520 -8.572 14.406 1.00 94.88 95 LYS A C 1
ATOM 774 O O . LYS A 1 95 ? -4.984 -9.212 15.344 1.00 94.88 95 LYS A O 1
ATOM 779 N N . TYR A 1 96 ? -3.875 -7.417 14.568 1.00 93.56 96 TYR A N 1
ATOM 780 C CA . TYR A 1 96 ? -3.645 -6.818 15.881 1.00 93.56 96 TYR A CA 1
ATOM 781 C C . TYR A 1 96 ? -4.953 -6.399 16.571 1.00 93.56 96 TYR A C 1
ATOM 783 O O . TYR A 1 96 ? -5.147 -6.661 17.754 1.00 93.56 96 TYR A O 1
ATOM 791 N N . MET A 1 97 ? -5.887 -5.804 15.823 1.00 91.75 97 MET A N 1
ATOM 792 C CA . MET A 1 97 ? -7.221 -5.460 16.314 1.00 91.75 97 MET A CA 1
ATOM 793 C C . MET A 1 97 ? -7.987 -6.713 16.759 1.00 91.75 97 MET A C 1
ATOM 795 O O . MET A 1 97 ? -8.585 -6.703 17.831 1.00 91.75 97 MET A O 1
ATOM 799 N N . ALA A 1 98 ? -7.940 -7.797 15.983 1.00 91.75 98 ALA A N 1
ATOM 800 C CA . ALA A 1 98 ? -8.577 -9.066 16.323 1.00 91.75 98 ALA A CA 1
ATOM 801 C C . ALA A 1 98 ? -7.966 -9.709 17.577 1.00 91.75 98 ALA A C 1
ATOM 803 O O . ALA A 1 98 ? -8.703 -10.211 18.422 1.00 91.75 98 ALA A O 1
ATOM 804 N N . GLU A 1 99 ? -6.648 -9.638 17.750 1.00 91.44 99 GLU A N 1
ATOM 805 C CA . GLU A 1 99 ? -5.979 -10.116 18.963 1.00 91.44 99 GLU A CA 1
ATOM 806 C C . GLU A 1 99 ? -6.420 -9.322 20.202 1.00 91.44 99 GLU A C 1
ATOM 808 O O . GLU A 1 99 ? -6.890 -9.913 21.176 1.00 91.44 99 GLU A O 1
ATOM 813 N N . ILE A 1 100 ? -6.372 -7.985 20.136 1.00 89.25 100 ILE A N 1
ATOM 814 C CA . ILE A 1 100 ? -6.810 -7.123 21.245 1.00 89.25 100 ILE A CA 1
ATOM 815 C C . ILE A 1 100 ? -8.307 -7.294 21.520 1.00 89.25 100 ILE A C 1
ATOM 817 O O . ILE A 1 100 ? -8.734 -7.195 22.666 1.00 89.25 100 ILE A O 1
ATOM 821 N N . SER A 1 101 ? -9.117 -7.584 20.496 1.00 86.44 101 SER A N 1
ATOM 822 C CA . SER A 1 101 ? -10.563 -7.781 20.655 1.00 86.44 101 SER A CA 1
ATOM 823 C C . SER A 1 101 ? -10.902 -8.880 21.661 1.00 86.44 101 SER A C 1
ATOM 825 O O . SER A 1 101 ? -11.941 -8.803 22.307 1.00 86.44 101 SER A O 1
ATOM 827 N N . LEU A 1 102 ? -10.015 -9.869 21.818 1.00 85.75 102 LEU A N 1
ATOM 828 C CA . LEU A 1 102 ? -10.167 -10.995 22.735 1.00 85.75 102 LEU A CA 1
ATOM 829 C C . LEU A 1 102 ? -9.575 -10.715 24.125 1.00 85.75 102 LEU A C 1
ATOM 831 O O . LEU A 1 102 ? -9.806 -11.506 25.046 1.00 85.75 102 LEU A O 1
ATOM 835 N N . GLU A 1 103 ? -8.822 -9.620 24.301 1.00 84.19 103 GLU A N 1
ATOM 836 C CA . GLU A 1 103 ? -8.313 -9.213 25.610 1.00 84.19 103 GLU A CA 1
ATOM 837 C C . GLU A 1 103 ? -9.493 -8.926 26.540 1.00 84.19 103 GLU A C 1
ATOM 839 O O . GLU A 1 103 ? -10.409 -8.161 26.226 1.00 84.19 103 GLU A O 1
ATOM 844 N N . LYS A 1 104 ? -9.470 -9.572 27.706 1.00 77.88 104 LYS A N 1
ATOM 845 C CA . LYS A 1 104 ? -10.509 -9.408 28.712 1.00 77.88 104 LYS A CA 1
ATOM 846 C C . LYS A 1 104 ? -10.127 -8.331 29.711 1.00 77.88 104 LYS A C 1
ATOM 848 O O . LYS A 1 104 ? -8.992 -8.288 30.187 1.00 77.88 104 LYS A O 1
ATOM 853 N N . ASN A 1 105 ? -11.094 -7.493 30.058 1.00 71.12 105 ASN A N 1
ATOM 854 C CA . ASN A 1 105 ? -10.958 -6.516 31.129 1.00 71.12 105 ASN A CA 1
ATOM 855 C C . ASN A 1 105 ? -11.046 -7.186 32.521 1.00 71.12 105 ASN A C 1
ATOM 857 O O . ASN A 1 105 ? -11.228 -8.400 32.646 1.00 71.12 105 ASN A O 1
ATOM 861 N N . MET A 1 106 ? -10.936 -6.383 33.588 1.00 64.81 106 MET A N 1
ATOM 862 C CA . MET A 1 106 ? -11.029 -6.860 34.981 1.00 64.81 106 MET A CA 1
ATOM 863 C C . MET A 1 106 ? -12.375 -7.529 35.317 1.00 64.81 106 MET A C 1
ATOM 865 O O . MET A 1 106 ? -12.449 -8.307 36.264 1.00 64.81 106 MET A O 1
ATOM 869 N N . GLU A 1 107 ? -13.415 -7.269 34.527 1.00 68.88 107 GLU A N 1
ATOM 870 C CA . GLU A 1 107 ? -14.759 -7.841 34.658 1.00 68.88 107 GLU A CA 1
ATOM 871 C C . GLU A 1 107 ? -14.967 -9.063 33.741 1.00 68.88 107 GLU A C 1
ATOM 873 O O . GLU A 1 107 ? -16.085 -9.553 33.588 1.00 68.88 107 GLU A O 1
ATOM 878 N N . ASN A 1 108 ? -13.886 -9.595 33.150 1.00 76.94 108 ASN A N 1
ATOM 879 C CA . ASN A 1 108 ? -13.882 -10.752 32.247 1.00 76.94 108 ASN A CA 1
ATOM 880 C C . ASN A 1 108 ? -14.698 -10.544 30.949 1.00 76.94 108 ASN A C 1
ATOM 882 O O . ASN A 1 108 ? -15.019 -11.519 30.264 1.00 76.94 108 ASN A O 1
ATOM 886 N N . GLN A 1 109 ? -14.994 -9.291 30.593 1.00 79.69 109 GLN A N 1
ATOM 887 C CA . GLN A 1 109 ? -15.617 -8.904 29.327 1.00 79.69 109 GLN A CA 1
ATOM 888 C C . GLN A 1 109 ? -14.545 -8.602 28.281 1.00 79.69 109 GLN A C 1
ATOM 890 O O . GLN A 1 109 ? -13.500 -8.032 28.605 1.00 79.69 109 GLN A O 1
ATOM 895 N N . THR A 1 110 ? -14.801 -8.974 27.028 1.00 85.81 110 THR A N 1
ATOM 896 C CA . THR A 1 110 ? -13.929 -8.599 25.909 1.00 85.81 110 THR A CA 1
ATOM 897 C C . THR A 1 110 ? -14.091 -7.117 25.558 1.00 85.81 110 THR A C 1
ATOM 899 O O . THR A 1 110 ? -15.080 -6.487 25.941 1.00 85.81 110 THR A O 1
ATOM 902 N N . VAL A 1 111 ? -13.141 -6.550 24.807 1.00 84.50 111 VAL A N 1
ATOM 903 C CA . VAL A 1 111 ? -13.238 -5.160 24.314 1.00 84.50 111 VAL A CA 1
ATOM 904 C C . VAL A 1 111 ? -14.520 -4.948 23.498 1.00 84.50 111 VAL A C 1
ATOM 906 O O . VAL A 1 111 ? -15.171 -3.909 23.591 1.00 84.50 111 VAL A O 1
ATOM 909 N N . ILE A 1 112 ? -14.906 -5.956 22.716 1.00 85.06 112 ILE A N 1
ATOM 910 C CA . ILE A 1 112 ? -16.110 -5.931 21.882 1.00 85.06 112 ILE A CA 1
ATOM 911 C C . ILE A 1 112 ? -17.374 -5.996 22.741 1.00 85.06 112 ILE A C 1
ATOM 913 O O . ILE A 1 112 ? -18.274 -5.178 22.560 1.00 85.06 112 ILE A O 1
ATOM 917 N N . ASP A 1 113 ? -17.432 -6.929 23.693 1.00 86.81 113 ASP A N 1
ATOM 918 C CA . ASP A 1 113 ? -18.605 -7.100 24.558 1.00 86.81 113 ASP A CA 1
ATOM 919 C C . ASP A 1 113 ? -18.836 -5.866 25.435 1.00 86.81 113 ASP A C 1
ATOM 921 O O . ASP A 1 113 ? -19.970 -5.406 25.574 1.00 86.81 113 ASP A O 1
ATOM 925 N N . GLY A 1 114 ? -17.757 -5.300 25.987 1.00 85.31 114 GLY A N 1
ATOM 926 C CA . GLY A 1 114 ? -17.831 -4.072 26.770 1.00 85.31 114 GLY A CA 1
ATOM 927 C C . GLY A 1 114 ? -18.290 -2.889 25.920 1.00 85.31 114 GLY A C 1
ATOM 928 O O . GLY A 1 114 ? -19.205 -2.181 26.329 1.00 85.31 114 GLY A O 1
ATOM 929 N N . LEU A 1 115 ? -17.756 -2.731 24.701 1.00 84.25 115 LEU A N 1
ATOM 930 C CA . LEU A 1 115 ? -18.210 -1.689 23.775 1.00 84.25 115 LEU A CA 1
ATOM 931 C C . LEU A 1 115 ? -19.708 -1.821 23.463 1.00 84.25 115 LEU A C 1
ATOM 933 O O . LEU A 1 115 ? -20.434 -0.831 23.518 1.00 84.25 115 LEU A O 1
ATOM 937 N N . LEU A 1 116 ? -20.182 -3.031 23.151 1.00 86.94 116 LEU A N 1
ATOM 938 C CA . LEU A 1 116 ? -21.596 -3.274 22.852 1.00 86.94 116 LEU A CA 1
ATOM 939 C C . LEU A 1 116 ? -22.499 -2.994 24.060 1.00 86.94 116 LEU A C 1
ATOM 941 O O . LEU A 1 116 ? -23.568 -2.410 23.884 1.00 86.94 116 LEU A O 1
ATOM 945 N N . SER A 1 117 ? -22.072 -3.365 25.272 1.00 86.31 117 SER A N 1
ATOM 946 C CA . SER A 1 117 ? -22.801 -3.028 26.501 1.00 86.31 117 SER A CA 1
ATOM 947 C C . SER A 1 117 ? -22.882 -1.516 26.693 1.00 86.31 117 SER A C 1
ATOM 949 O O . SER A 1 117 ? -23.973 -0.984 26.878 1.00 86.31 117 SER A O 1
ATOM 951 N N . THR A 1 118 ? -21.762 -0.799 26.563 1.00 85.00 118 THR A N 1
ATOM 952 C CA . THR A 1 118 ? -21.743 0.660 26.738 1.00 85.00 118 THR A CA 1
ATOM 953 C C . THR A 1 118 ? -22.574 1.381 25.677 1.00 85.00 118 THR A C 1
ATOM 955 O O . THR A 1 118 ? -23.236 2.363 25.992 1.00 85.00 118 THR A O 1
ATOM 958 N N . ILE A 1 119 ? -22.595 0.889 24.433 1.00 84.50 119 ILE A N 1
ATOM 959 C CA . ILE A 1 119 ? -23.436 1.453 23.365 1.00 84.50 119 ILE A CA 1
ATOM 960 C C . ILE A 1 119 ? -24.929 1.239 23.643 1.00 84.50 119 ILE A C 1
ATOM 962 O O . ILE A 1 119 ? -25.732 2.123 23.346 1.00 84.50 119 ILE A O 1
ATOM 966 N N . ASN A 1 120 ? -25.313 0.068 24.155 1.00 86.19 120 ASN A N 1
ATOM 967 C CA . ASN A 1 120 ? -26.720 -0.261 24.386 1.00 86.19 120 ASN A CA 1
ATOM 968 C C . ASN A 1 120 ? -27.283 0.407 25.645 1.00 86.19 120 ASN A C 1
ATOM 970 O O . ASN A 1 120 ? -28.431 0.853 25.627 1.00 86.19 120 ASN A O 1
ATOM 974 N N . ASP A 1 121 ? -26.487 0.469 26.713 1.00 85.75 121 ASP A N 1
ATOM 975 C CA . ASP A 1 121 ? -26.959 0.847 28.048 1.00 85.75 121 ASP A CA 1
ATOM 976 C C . ASP A 1 121 ? -26.489 2.246 28.494 1.00 85.75 121 ASP A C 1
ATOM 978 O O . ASP A 1 121 ? -27.028 2.790 29.460 1.00 85.75 121 ASP A O 1
ATOM 982 N N . GLY A 1 122 ? -25.490 2.831 27.821 1.00 82.00 122 GLY A N 1
ATOM 983 C CA . GLY A 1 122 ? -24.815 4.071 28.227 1.00 82.00 122 GLY A CA 1
ATOM 984 C C . GLY A 1 122 ? -25.114 5.299 27.360 1.00 82.00 122 GLY A C 1
ATOM 985 O O . GLY A 1 122 ? -25.821 5.242 26.349 1.00 82.00 122 GLY A O 1
ATOM 986 N N . THR A 1 123 ? -24.560 6.446 27.761 1.00 82.38 123 THR A N 1
ATOM 987 C CA . THR A 1 123 ? -24.592 7.689 26.972 1.00 82.38 123 THR A CA 1
ATOM 988 C C . THR A 1 123 ? -23.391 7.783 26.015 1.00 82.38 123 THR A C 1
ATOM 990 O O . THR A 1 123 ? -22.416 7.039 26.145 1.00 82.38 123 THR A O 1
ATOM 993 N N . PRO A 1 124 ? -23.399 8.714 25.040 1.00 76.19 124 PRO A N 1
ATOM 994 C CA . PRO A 1 124 ? -22.227 8.965 24.198 1.00 76.19 124 PRO A CA 1
ATOM 995 C C . PRO A 1 124 ? -20.953 9.312 24.989 1.00 76.19 124 PRO A C 1
ATOM 997 O O . PRO A 1 124 ? -19.856 8.965 24.550 1.00 76.19 124 PRO A O 1
ATOM 1000 N N . GLU A 1 125 ? -21.075 9.968 26.148 1.00 78.12 125 GLU A N 1
ATOM 1001 C CA . GLU A 1 125 ? -19.935 10.236 27.034 1.00 78.12 125 GLU A CA 1
ATOM 1002 C C . GLU A 1 125 ? -19.380 8.956 27.675 1.00 78.12 125 GLU A C 1
ATOM 1004 O O . GLU A 1 125 ? -18.160 8.816 27.791 1.00 78.12 125 GLU A O 1
ATOM 1009 N N . ASP A 1 126 ? -20.246 8.005 28.036 1.00 80.75 126 ASP A N 1
ATOM 1010 C CA . ASP A 1 126 ? -19.827 6.711 28.589 1.00 80.75 126 ASP A CA 1
ATOM 1011 C C . ASP A 1 126 ? -19.044 5.902 27.555 1.00 80.75 126 ASP A C 1
ATOM 1013 O O . ASP A 1 126 ? -18.001 5.325 27.875 1.00 80.75 126 ASP A O 1
ATOM 1017 N N . VAL A 1 127 ? -19.494 5.929 26.294 1.00 77.88 127 VAL A N 1
ATOM 1018 C CA . VAL A 1 127 ? -18.753 5.336 25.174 1.00 77.88 127 VAL A CA 1
ATOM 1019 C C . VAL A 1 127 ? -17.381 5.996 25.077 1.00 77.88 127 VAL A C 1
ATOM 1021 O O . VAL A 1 127 ? -16.380 5.295 25.158 1.00 77.88 127 VAL A O 1
ATOM 1024 N N . ALA A 1 128 ? -17.295 7.328 25.004 1.00 74.50 128 ALA A N 1
ATOM 1025 C CA . ALA A 1 128 ? -16.011 8.033 24.913 1.00 74.50 128 ALA A CA 1
ATOM 1026 C C . ALA A 1 128 ? -15.056 7.712 26.082 1.00 74.50 128 ALA A C 1
ATOM 1028 O O . ALA A 1 128 ? -13.858 7.510 25.869 1.00 74.50 128 ALA A O 1
ATOM 1029 N N . SER A 1 129 ? -15.584 7.606 27.303 1.00 80.31 129 SER A N 1
ATOM 1030 C CA . SER A 1 129 ? -14.826 7.200 28.491 1.00 80.31 129 SER A CA 1
ATOM 1031 C C . SER A 1 129 ? -14.293 5.768 28.369 1.00 80.31 129 SER A C 1
ATOM 1033 O O . SER A 1 129 ? -13.108 5.518 28.610 1.00 80.31 129 SER A O 1
ATOM 1035 N N . TYR A 1 130 ? -15.132 4.835 27.906 1.00 80.94 130 TYR A N 1
ATOM 1036 C CA . TYR A 1 130 ? -14.729 3.459 27.619 1.00 80.94 130 TYR A CA 1
ATOM 1037 C C . TYR A 1 130 ? -13.632 3.412 26.549 1.00 80.94 130 TYR A C 1
ATOM 1039 O O . TYR A 1 130 ? -12.597 2.777 26.759 1.00 80.94 130 TYR A O 1
ATOM 1047 N N . LEU A 1 131 ? -13.795 4.137 25.437 1.00 75.88 131 LEU A N 1
ATOM 1048 C CA . LEU A 1 131 ? -12.781 4.246 24.378 1.00 75.88 131 LEU A CA 1
ATOM 1049 C C . LEU A 1 131 ? -11.443 4.791 24.913 1.00 75.88 131 LEU A C 1
ATOM 1051 O O . LEU A 1 131 ? -10.380 4.399 24.431 1.00 75.88 131 LEU A O 1
ATOM 1055 N N . GLY A 1 132 ? -11.491 5.675 25.913 1.00 73.50 132 GLY A N 1
ATOM 1056 C CA . GLY A 1 132 ? -10.329 6.300 26.543 1.00 73.50 132 GLY A CA 1
ATOM 1057 C C . GLY A 1 132 ? -9.474 5.371 27.412 1.00 73.50 132 GLY A C 1
ATOM 1058 O O . GLY A 1 132 ? -8.360 5.747 27.777 1.00 73.50 132 GLY A O 1
ATOM 1059 N N . MET A 1 133 ? -9.938 4.160 27.734 1.00 76.44 133 MET A N 1
ATOM 1060 C CA . MET A 1 133 ? -9.148 3.201 28.515 1.00 76.44 133 MET A CA 1
ATOM 1061 C C . MET A 1 133 ? -7.945 2.671 27.708 1.00 76.44 133 MET A C 1
ATOM 1063 O O . MET A 1 133 ? -8.088 2.422 26.514 1.00 76.44 133 MET A O 1
ATOM 1067 N N . PRO A 1 134 ? -6.771 2.398 28.315 1.00 77.19 134 PRO A N 1
ATOM 1068 C CA . PRO A 1 134 ? -5.549 2.069 27.564 1.00 77.19 134 PRO A CA 1
ATOM 1069 C C . PRO A 1 134 ? -5.653 0.857 26.622 1.00 77.19 134 PRO A C 1
ATOM 1071 O O . PRO A 1 134 ? -5.103 0.866 25.522 1.00 77.19 134 PRO A O 1
ATOM 1074 N N . VAL A 1 135 ? -6.349 -0.208 27.034 1.00 75.31 135 VAL A N 1
ATOM 1075 C CA . VAL A 1 135 ? -6.576 -1.400 26.192 1.00 75.31 135 VAL A CA 1
ATOM 1076 C C . VAL A 1 135 ? -7.435 -1.038 24.981 1.00 75.31 135 VAL A C 1
ATOM 1078 O O . VAL A 1 135 ? -7.084 -1.352 23.845 1.00 75.31 135 VAL A O 1
ATOM 1081 N N . ASN A 1 136 ? -8.501 -0.289 25.234 1.00 82.38 136 ASN A N 1
ATOM 1082 C CA . ASN A 1 136 ? -9.462 0.146 24.238 1.00 82.38 136 ASN A CA 1
ATOM 1083 C C . ASN A 1 136 ? -8.806 1.128 23.259 1.00 82.38 136 ASN A C 1
ATOM 1085 O O . ASN A 1 136 ? -8.900 0.939 22.053 1.00 82.38 136 ASN A O 1
ATOM 1089 N N . GLN A 1 137 ? -8.016 2.090 23.737 1.00 82.62 137 GLN A N 1
ATOM 1090 C CA . GLN A 1 137 ? -7.245 3.000 22.885 1.00 82.62 137 GLN A CA 1
ATOM 1091 C C . GLN A 1 137 ? -6.339 2.263 21.895 1.00 82.62 137 GLN A C 1
ATOM 1093 O O . GLN A 1 137 ? -6.253 2.670 20.735 1.00 82.62 137 GLN A O 1
ATOM 1098 N N . ARG A 1 138 ? -5.680 1.171 22.312 1.00 86.38 138 ARG A N 1
ATOM 1099 C CA . ARG A 1 138 ? -4.868 0.340 21.404 1.00 86.38 138 ARG A CA 1
ATOM 1100 C C . ARG A 1 138 ? -5.736 -0.312 20.328 1.00 86.38 138 ARG A C 1
ATOM 1102 O O . ARG A 1 138 ? -5.381 -0.244 19.152 1.00 86.38 138 ARG A O 1
ATOM 1109 N N . PHE A 1 139 ? -6.889 -0.860 20.715 1.00 88.25 139 PHE A N 1
ATOM 1110 C CA . PHE A 1 139 ? -7.872 -1.417 19.784 1.00 88.25 139 PHE A CA 1
ATOM 1111 C C . PHE A 1 139 ? -8.358 -0.369 18.768 1.00 88.25 139 PHE A C 1
ATOM 1113 O O . PHE A 1 139 ? -8.280 -0.593 17.562 1.00 88.25 139 PHE A O 1
ATOM 1120 N N . PHE A 1 140 ? -8.774 0.813 19.228 1.00 84.56 140 PHE A N 1
ATOM 1121 C CA . PHE A 1 140 ? -9.263 1.891 18.359 1.00 84.56 140 PHE A CA 1
ATOM 1122 C C . PHE A 1 140 ? -8.165 2.503 17.487 1.00 84.56 140 PHE A C 1
ATOM 1124 O O . PHE A 1 140 ? -8.429 2.895 16.350 1.00 84.56 140 PHE A O 1
ATOM 1131 N N . SER A 1 141 ? -6.922 2.535 17.967 1.00 86.94 141 SER A N 1
ATOM 1132 C CA . SER A 1 141 ? -5.767 2.932 17.153 1.00 86.94 141 SER A CA 1
ATOM 1133 C C . SER A 1 141 ? -5.524 1.931 16.023 1.00 86.94 141 SER A C 1
ATOM 1135 O O . SER A 1 141 ? -5.330 2.333 14.876 1.00 86.94 141 SER A O 1
ATOM 1137 N N . ALA A 1 142 ? -5.597 0.628 16.314 1.00 91.19 142 ALA A N 1
ATOM 1138 C CA . ALA A 1 142 ? -5.502 -0.419 15.299 1.00 91.19 142 ALA A CA 1
ATOM 1139 C C . ALA A 1 142 ? -6.648 -0.311 14.277 1.00 91.19 142 ALA A C 1
ATOM 1141 O O . ALA A 1 142 ? -6.399 -0.304 13.071 1.00 91.19 142 ALA A O 1
ATOM 1142 N N . ALA A 1 143 ? -7.883 -0.109 14.746 1.00 90.38 143 ALA A N 1
ATOM 1143 C CA . ALA A 1 143 ? -9.040 0.122 13.886 1.00 90.38 143 ALA A CA 1
ATOM 1144 C C . ALA A 1 143 ? -8.865 1.369 12.998 1.00 90.38 143 ALA A C 1
ATOM 1146 O O . ALA A 1 143 ? -9.137 1.331 11.801 1.00 90.38 143 ALA A O 1
ATOM 1147 N N . THR A 1 144 ? -8.334 2.462 13.551 1.00 89.06 144 THR A N 1
ATOM 1148 C CA . THR A 1 144 ? -8.045 3.699 12.807 1.00 89.06 144 THR A CA 1
ATOM 1149 C C . THR A 1 144 ? -7.041 3.462 11.682 1.00 89.06 144 THR A C 1
ATOM 1151 O O . THR A 1 144 ? -7.258 3.914 10.556 1.00 89.06 144 THR A O 1
ATOM 1154 N N . ILE A 1 145 ? -5.958 2.726 11.954 1.00 91.38 145 ILE A N 1
ATOM 1155 C CA . ILE A 1 145 ? -4.956 2.376 10.937 1.00 91.38 145 ILE A CA 1
ATOM 1156 C C . ILE A 1 145 ? -5.586 1.498 9.850 1.00 91.38 145 ILE A C 1
ATOM 1158 O O . ILE A 1 145 ? -5.353 1.740 8.664 1.00 91.38 145 ILE A O 1
ATOM 1162 N N . TYR A 1 146 ? -6.404 0.518 10.238 1.00 94.75 146 TYR A N 1
ATOM 1163 C CA . TYR A 1 146 ? -7.137 -0.332 9.302 1.00 94.75 146 TYR A CA 1
ATOM 1164 C C . TYR A 1 146 ? -8.026 0.501 8.364 1.00 94.75 146 TYR A C 1
ATOM 1166 O O . TYR A 1 146 ? -7.840 0.457 7.146 1.00 94.75 146 TYR A O 1
ATOM 1174 N N . PHE A 1 147 ? -8.924 1.328 8.912 1.00 91.56 147 PHE A N 1
ATOM 1175 C CA . PHE A 1 147 ? -9.852 2.128 8.106 1.00 91.56 147 PHE A CA 1
ATOM 1176 C C . PHE A 1 147 ? -9.151 3.203 7.275 1.00 91.56 147 PHE A C 1
ATOM 1178 O O . PHE A 1 147 ? -9.592 3.491 6.167 1.00 91.56 147 PHE A O 1
ATOM 1185 N N . SER A 1 148 ? -8.029 3.749 7.748 1.00 90.94 148 SER A N 1
ATOM 1186 C CA . SER A 1 148 ? -7.231 4.700 6.963 1.00 90.94 148 SER A CA 1
ATOM 1187 C C . SER A 1 148 ? -6.649 4.052 5.703 1.00 90.94 148 SER A C 1
ATOM 1189 O O . SER A 1 148 ? -6.709 4.638 4.622 1.00 90.94 148 SER A O 1
ATOM 1191 N N . ASN A 1 149 ? -6.115 2.829 5.816 1.00 93.19 149 ASN A N 1
ATOM 1192 C CA . ASN A 1 149 ? -5.629 2.080 4.653 1.00 93.19 149 ASN A CA 1
ATOM 1193 C C . ASN A 1 149 ? -6.782 1.669 3.731 1.00 93.19 149 ASN A C 1
ATOM 1195 O O . ASN A 1 149 ? -6.661 1.779 2.511 1.00 93.19 149 ASN A O 1
ATOM 1199 N N . LEU A 1 150 ? -7.914 1.263 4.310 1.00 93.44 150 LEU A N 1
ATOM 1200 C CA . LEU A 1 150 ? -9.110 0.900 3.558 1.00 93.44 150 LEU A CA 1
ATOM 1201 C C . LEU A 1 150 ? -9.655 2.081 2.739 1.00 93.44 150 LEU A C 1
ATOM 1203 O O . LEU A 1 150 ? -9.915 1.932 1.546 1.00 93.44 150 LEU A O 1
ATOM 1207 N N . GLU A 1 151 ? -9.778 3.269 3.337 1.00 90.19 151 GLU A N 1
ATOM 1208 C CA . GLU A 1 151 ? -10.269 4.462 2.638 1.00 90.19 151 GLU A CA 1
ATOM 1209 C C . GLU A 1 151 ? -9.262 4.956 1.585 1.00 90.19 151 GLU A C 1
ATOM 1211 O O . GLU A 1 151 ? -9.651 5.412 0.505 1.00 90.19 151 GLU A O 1
ATOM 1216 N N . GLY A 1 152 ? -7.960 4.792 1.841 1.00 88.75 152 GLY A N 1
ATOM 1217 C CA . GLY A 1 152 ? -6.911 5.027 0.848 1.00 88.75 152 GLY A CA 1
ATOM 1218 C C . GLY A 1 152 ? -7.074 4.147 -0.397 1.00 88.75 152 GLY A C 1
ATOM 1219 O O . GLY A 1 152 ? -7.026 4.646 -1.522 1.00 88.75 152 GLY A O 1
ATOM 1220 N N . LEU A 1 153 ? -7.331 2.850 -0.212 1.00 92.62 153 LEU A N 1
ATOM 1221 C CA . LEU A 1 153 ? -7.586 1.920 -1.317 1.00 92.62 153 LEU A CA 1
ATOM 1222 C C . LEU A 1 153 ? -8.905 2.237 -2.038 1.00 92.62 153 LEU A C 1
ATOM 1224 O O . LEU A 1 153 ? -8.942 2.288 -3.269 1.00 92.62 153 LEU A O 1
ATOM 1228 N N . LYS A 1 154 ? -9.969 2.523 -1.281 1.00 91.62 154 LYS A N 1
ATOM 1229 C CA . LYS A 1 154 ? -11.309 2.843 -1.798 1.00 91.62 154 LYS A CA 1
ATOM 1230 C C . LYS A 1 154 ? -11.355 4.137 -2.610 1.00 91.62 154 LYS A C 1
ATOM 1232 O O . LYS A 1 154 ? -12.064 4.207 -3.612 1.00 91.62 154 LYS A O 1
ATOM 1237 N N . SER A 1 155 ? -10.616 5.162 -2.190 1.00 89.19 155 SER A N 1
ATOM 1238 C CA . SER A 1 155 ? -10.558 6.458 -2.884 1.00 89.19 155 SER A CA 1
ATOM 1239 C C . SER A 1 155 ? -9.756 6.411 -4.192 1.00 89.19 155 SER A C 1
ATOM 1241 O O . SER A 1 155 ? -9.847 7.328 -5.015 1.00 89.19 155 SER A O 1
ATOM 1243 N N . SER A 1 156 ? -9.003 5.333 -4.429 1.00 88.50 156 SER A N 1
ATOM 1244 C CA . SER A 1 156 ? -8.248 5.139 -5.662 1.00 88.50 156 SER A CA 1
ATOM 1245 C C . SER A 1 156 ? -9.159 4.876 -6.866 1.00 88.50 156 SER A C 1
ATOM 1247 O O . SER A 1 156 ? -10.117 4.102 -6.824 1.00 88.50 156 SER A O 1
ATOM 1249 N N . LYS A 1 157 ? -8.812 5.480 -8.009 1.00 87.38 157 LYS A N 1
ATOM 1250 C CA . LYS A 1 157 ? -9.468 5.216 -9.304 1.00 87.38 157 LYS A CA 1
ATOM 1251 C C . LYS A 1 157 ? -9.011 3.900 -9.947 1.00 87.38 157 LYS A C 1
ATOM 1253 O O . LYS A 1 157 ? -9.545 3.514 -10.984 1.00 87.38 157 LYS A O 1
ATOM 1258 N N . ASN A 1 158 ? -7.983 3.253 -9.396 1.00 89.06 158 ASN A N 1
ATOM 1259 C CA . ASN A 1 158 ? -7.419 2.032 -9.956 1.00 89.06 158 ASN A CA 1
ATOM 1260 C C . ASN A 1 158 ? -8.261 0.811 -9.554 1.00 89.06 158 ASN A C 1
ATOM 1262 O O . ASN A 1 158 ? -8.496 0.586 -8.370 1.00 89.06 158 ASN A O 1
ATOM 1266 N N . LEU A 1 159 ? -8.653 -0.007 -10.536 1.00 90.56 159 LEU A N 1
ATOM 1267 C CA . LEU A 1 159 ? -9.445 -1.218 -10.304 1.00 90.56 159 LEU A CA 1
ATOM 1268 C C . LEU A 1 159 ? -8.769 -2.192 -9.325 1.00 90.56 159 LEU A C 1
ATOM 1270 O O . LEU A 1 159 ? -9.441 -2.741 -8.461 1.00 90.56 159 LEU A O 1
ATOM 1274 N N . ASN A 1 160 ? -7.449 -2.376 -9.413 1.00 91.06 160 ASN A N 1
ATOM 1275 C CA . ASN A 1 160 ? -6.718 -3.286 -8.528 1.00 91.06 160 ASN A CA 1
ATOM 1276 C C . ASN A 1 160 ? -6.742 -2.795 -7.076 1.00 91.06 160 ASN A C 1
ATOM 1278 O O . ASN A 1 160 ? -6.857 -3.603 -6.163 1.00 91.06 160 ASN A O 1
ATOM 1282 N N . ALA A 1 161 ? -6.690 -1.478 -6.858 1.00 91.94 161 ALA A N 1
ATOM 1283 C CA . ALA A 1 161 ? -6.812 -0.906 -5.518 1.00 91.94 161 ALA A CA 1
ATOM 1284 C C . ALA A 1 161 ? -8.224 -1.105 -4.942 1.00 91.94 161 ALA A C 1
ATOM 1286 O O . ALA A 1 161 ? -8.372 -1.405 -3.762 1.00 91.94 161 ALA A O 1
ATOM 1287 N N . GLN A 1 162 ? -9.260 -1.003 -5.778 1.00 92.19 162 GLN A N 1
ATOM 1288 C CA . GLN A 1 162 ? -10.637 -1.283 -5.360 1.00 92.19 162 GLN A CA 1
ATOM 1289 C C . GLN A 1 162 ? -10.851 -2.768 -5.041 1.00 92.19 162 GLN A C 1
ATOM 1291 O O . GLN A 1 162 ? -11.502 -3.086 -4.053 1.00 92.19 162 GLN A O 1
ATOM 1296 N N . LEU A 1 163 ? -10.263 -3.679 -5.822 1.00 93.75 163 LEU A N 1
ATOM 1297 C CA . LEU A 1 163 ? -10.293 -5.113 -5.520 1.00 93.75 163 LEU A CA 1
ATOM 1298 C C . LEU A 1 163 ? -9.587 -5.425 -4.193 1.00 93.75 163 LEU A C 1
ATOM 1300 O O . LEU A 1 163 ? -10.151 -6.130 -3.363 1.00 93.75 163 LEU A O 1
ATOM 1304 N N . ALA A 1 164 ? -8.415 -4.829 -3.959 1.00 93.50 164 ALA A N 1
ATOM 1305 C CA . ALA A 1 164 ? -7.695 -4.937 -2.690 1.00 93.50 164 ALA A CA 1
ATOM 1306 C C . ALA A 1 164 ? -8.512 -4.398 -1.497 1.00 93.50 164 ALA A C 1
ATOM 1308 O O . ALA A 1 164 ? -8.489 -4.969 -0.410 1.00 93.50 164 ALA A O 1
ATOM 1309 N N . CYS A 1 165 ? -9.281 -3.321 -1.691 1.00 94.31 165 CYS A N 1
ATOM 1310 C CA . CYS A 1 165 ? -10.209 -2.812 -0.676 1.00 94.31 165 CYS A CA 1
ATOM 1311 C C . CYS A 1 165 ? -11.287 -3.849 -0.312 1.00 94.31 165 CYS A C 1
ATOM 1313 O O . CYS A 1 165 ? -11.582 -4.057 0.866 1.00 94.31 165 CYS A O 1
ATOM 1315 N N . GLU A 1 166 ? -11.884 -4.503 -1.308 1.00 93.94 166 GLU A N 1
ATOM 1316 C CA . GLU A 1 166 ? -12.911 -5.525 -1.075 1.00 93.94 166 GLU A CA 1
ATOM 1317 C C . GLU A 1 166 ? -12.339 -6.798 -0.432 1.00 93.94 166 GLU A C 1
ATOM 1319 O O . GLU A 1 166 ? -12.988 -7.403 0.425 1.00 93.94 166 GLU A O 1
ATOM 1324 N N . GLU A 1 167 ? -11.103 -7.167 -0.768 1.00 94.38 167 GLU A N 1
ATOM 1325 C CA . GLU A 1 167 ? -10.366 -8.242 -0.095 1.00 94.38 167 GLU A CA 1
ATOM 1326 C C . GLU A 1 167 ? -10.180 -7.936 1.397 1.00 94.38 167 GLU A C 1
ATOM 1328 O O . GLU A 1 167 ? -10.597 -8.726 2.248 1.00 94.38 167 GLU A O 1
ATOM 1333 N N . LEU A 1 168 ? -9.684 -6.738 1.722 1.00 94.56 168 LEU A N 1
ATOM 1334 C CA . LEU A 1 168 ? -9.464 -6.306 3.103 1.00 94.56 168 LEU A CA 1
ATOM 1335 C C . LEU A 1 168 ? -10.770 -6.255 3.922 1.00 94.56 168 LEU A C 1
ATOM 1337 O O . LEU A 1 168 ? -10.784 -6.563 5.119 1.00 94.56 168 LEU A O 1
ATOM 1341 N N . ARG A 1 169 ? -11.886 -5.864 3.291 1.00 94.44 169 ARG A N 1
ATOM 1342 C CA . ARG A 1 169 ? -13.229 -5.901 3.902 1.00 94.44 169 ARG A CA 1
ATOM 1343 C C . ARG A 1 169 ? -13.691 -7.320 4.175 1.00 94.44 169 ARG A C 1
ATOM 1345 O O . ARG A 1 169 ? -14.248 -7.588 5.240 1.00 94.44 169 ARG A O 1
ATOM 1352 N N . THR A 1 170 ? -13.472 -8.214 3.218 1.00 94.44 170 THR A N 1
ATOM 1353 C CA . THR A 1 170 ? -13.859 -9.621 3.337 1.00 94.44 170 THR A CA 1
ATOM 1354 C C . THR A 1 170 ? -13.082 -10.290 4.465 1.00 94.44 170 THR A C 1
ATOM 1356 O O . THR A 1 170 ? -13.684 -10.967 5.298 1.00 94.44 170 THR A O 1
ATOM 1359 N N . GLU A 1 171 ? -11.775 -10.045 4.564 1.00 94.50 171 GLU A N 1
ATOM 1360 C CA . GLU A 1 171 ? -10.953 -10.571 5.658 1.00 94.50 171 GLU A CA 1
ATOM 1361 C C . GLU A 1 171 ? -11.408 -10.049 7.024 1.00 94.50 171 GLU A C 1
ATOM 1363 O O . GLU A 1 171 ? -11.572 -10.827 7.967 1.00 94.50 171 GLU A O 1
ATOM 1368 N N . ALA A 1 172 ? -11.715 -8.755 7.129 1.00 94.00 172 ALA A N 1
ATOM 1369 C CA . ALA A 1 172 ? -12.224 -8.194 8.375 1.00 94.00 172 ALA A CA 1
ATOM 1370 C C . ALA A 1 172 ? -13.587 -8.772 8.772 1.00 94.00 172 ALA A C 1
ATOM 1372 O O . ALA A 1 172 ? -13.814 -9.079 9.945 1.00 94.00 172 ALA A O 1
ATOM 1373 N N . ALA A 1 173 ? -14.473 -8.989 7.799 1.00 92.81 173 ALA A N 1
ATOM 1374 C CA . ALA A 1 173 ? -15.749 -9.650 8.035 1.00 92.81 173 ALA A CA 1
ATOM 1375 C C . ALA A 1 173 ? -15.576 -11.107 8.497 1.00 92.81 173 ALA A C 1
ATOM 1377 O O . ALA A 1 173 ? -16.374 -11.566 9.314 1.00 92.81 173 ALA A O 1
ATOM 1378 N N . MET A 1 174 ? -14.546 -11.818 8.024 1.00 92.25 174 MET A N 1
ATOM 1379 C CA . MET A 1 174 ? -14.235 -13.179 8.478 1.00 92.25 174 MET A CA 1
ATOM 1380 C C . MET A 1 174 ? -13.698 -13.216 9.913 1.00 92.25 174 MET A C 1
ATOM 1382 O O . MET A 1 174 ? -14.063 -14.117 10.665 1.00 92.25 174 MET A O 1
ATOM 1386 N N . LEU A 1 175 ? -12.844 -12.263 10.297 1.00 91.12 175 LEU A N 1
ATOM 1387 C CA . LEU A 1 175 ? -12.180 -12.275 11.607 1.00 91.12 175 LEU A CA 1
ATOM 1388 C C . LEU A 1 175 ? -13.030 -11.681 12.735 1.00 91.12 175 LEU A C 1
ATOM 1390 O O . LEU A 1 175 ? -13.033 -12.219 13.839 1.00 91.12 175 LEU A O 1
ATOM 1394 N N . LEU A 1 176 ? -13.735 -10.579 12.474 1.00 88.88 176 LEU A N 1
ATOM 1395 C CA . LEU A 1 176 ? -14.472 -9.824 13.498 1.00 88.88 176 LEU A CA 1
ATOM 1396 C C . LEU A 1 176 ? -15.987 -9.814 13.275 1.00 88.88 176 LEU A C 1
ATOM 1398 O O . LEU A 1 176 ? -16.742 -9.421 14.162 1.00 88.88 176 LEU A O 1
ATOM 1402 N N . GLY A 1 177 ? -16.449 -10.266 12.109 1.00 90.69 177 GLY A N 1
ATOM 1403 C CA . GLY A 1 177 ? -17.854 -10.220 11.728 1.00 90.69 177 GLY A CA 1
ATOM 1404 C C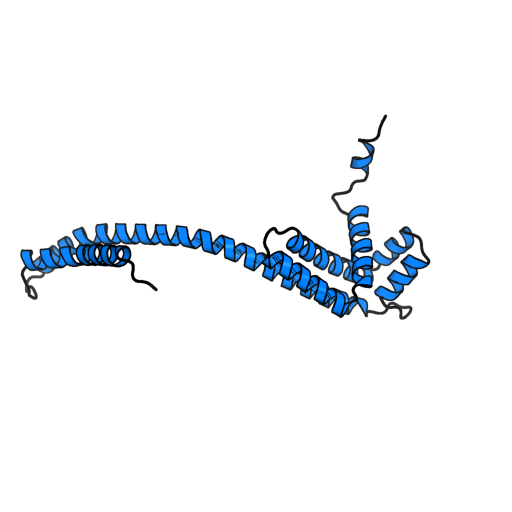 . GLY A 1 177 ? -18.236 -8.899 11.062 1.00 90.69 177 GLY A C 1
ATOM 1405 O O . GLY A 1 177 ? -17.883 -7.807 11.507 1.00 90.69 177 GLY A O 1
ATOM 1406 N N . TYR A 1 178 ? -19.028 -8.997 9.994 1.00 88.62 178 TYR A N 1
ATOM 1407 C CA . TYR A 1 178 ? -19.443 -7.847 9.183 1.00 88.62 178 TYR A CA 1
ATOM 1408 C C . TYR A 1 178 ? -20.164 -6.755 9.993 1.00 88.62 178 TYR A C 1
ATOM 1410 O O . TYR A 1 178 ? -19.811 -5.580 9.915 1.00 88.62 178 TYR A O 1
ATOM 1418 N N . ASN A 1 179 ? -21.140 -7.142 10.820 1.00 87.50 179 ASN A N 1
ATOM 1419 C CA . ASN A 1 179 ? -21.897 -6.189 11.637 1.00 87.50 179 ASN A CA 1
ATOM 1420 C C . ASN A 1 179 ? -21.002 -5.472 12.652 1.00 87.50 179 ASN A C 1
ATOM 1422 O O . ASN A 1 179 ? -21.181 -4.279 12.885 1.00 87.50 179 ASN A O 1
ATOM 1426 N N . MET A 1 180 ? -20.028 -6.184 13.226 1.00 87.50 180 MET A N 1
ATOM 1427 C CA . MET A 1 180 ? -19.107 -5.585 14.183 1.00 87.50 180 MET A CA 1
ATOM 1428 C C . MET A 1 180 ? -18.220 -4.547 13.502 1.00 87.50 180 MET A C 1
ATOM 1430 O O . MET A 1 180 ? -18.054 -3.452 14.026 1.00 87.50 180 MET A O 1
ATOM 1434 N N . MET A 1 181 ? -17.725 -4.844 12.299 1.00 91.06 181 MET A N 1
ATOM 1435 C CA . MET A 1 181 ? -16.924 -3.895 11.526 1.00 91.06 181 MET A CA 1
ATOM 1436 C C . MET A 1 181 ? -17.676 -2.596 11.218 1.00 91.06 181 MET A C 1
ATOM 1438 O O . MET A 1 181 ? -17.076 -1.532 11.324 1.00 91.06 181 MET A O 1
ATOM 1442 N N . ILE A 1 182 ? -18.981 -2.653 10.930 1.00 87.81 182 ILE A N 1
ATOM 1443 C CA . ILE A 1 182 ? -19.811 -1.446 10.743 1.00 87.81 182 ILE A CA 1
ATOM 1444 C C . ILE A 1 182 ? -19.906 -0.626 12.036 1.00 87.81 182 ILE A C 1
ATOM 1446 O O . ILE A 1 182 ? -19.823 0.603 12.004 1.00 87.81 182 ILE A O 1
ATOM 1450 N N . ILE A 1 183 ? -20.097 -1.292 13.180 1.00 86.31 183 ILE A N 1
ATOM 1451 C CA . ILE A 1 183 ? -20.177 -0.619 14.484 1.00 86.31 183 ILE A CA 1
ATOM 1452 C C . ILE A 1 183 ? -18.838 0.049 14.806 1.00 86.31 183 ILE A C 1
ATOM 1454 O O . ILE A 1 183 ? -18.813 1.231 15.142 1.00 86.31 183 ILE A O 1
ATOM 1458 N N . ILE A 1 184 ? -17.728 -0.676 14.642 1.00 86.94 184 ILE A N 1
ATOM 1459 C CA . ILE A 1 184 ? -16.384 -0.146 14.886 1.00 86.94 184 ILE A CA 1
ATOM 1460 C C . ILE A 1 184 ? -16.105 1.027 13.945 1.00 86.94 184 ILE A C 1
ATOM 1462 O O . ILE A 1 184 ? -15.649 2.060 14.419 1.00 86.94 184 ILE A O 1
ATOM 1466 N N . GLU A 1 185 ? -16.412 0.914 12.649 1.00 86.88 185 GLU A N 1
ATOM 1467 C CA . GLU A 1 185 ? -16.247 2.008 11.682 1.00 86.88 185 GLU A CA 1
ATOM 1468 C C . GLU A 1 185 ? -16.990 3.260 12.149 1.00 86.88 185 GLU A C 1
ATOM 1470 O O . GLU A 1 185 ? -16.410 4.341 12.229 1.00 86.88 185 GLU A O 1
ATOM 1475 N N . ARG A 1 186 ? -18.262 3.110 12.528 1.00 83.50 186 ARG A N 1
ATOM 1476 C CA . ARG A 1 186 ? -19.090 4.221 12.997 1.00 83.50 186 ARG A CA 1
ATOM 1477 C C . ARG A 1 186 ? -18.506 4.892 14.236 1.00 83.50 186 ARG A C 1
ATOM 1479 O O . ARG A 1 186 ? -18.448 6.121 14.272 1.00 83.50 186 ARG A O 1
ATOM 1486 N N . GLU A 1 187 ? -18.110 4.116 15.240 1.00 76.94 187 GLU A N 1
ATOM 1487 C CA . GLU A 1 187 ? -17.620 4.661 16.510 1.00 76.94 187 GLU A CA 1
ATOM 1488 C C . GLU A 1 187 ? -16.198 5.224 16.390 1.00 76.94 187 GLU A C 1
ATOM 1490 O O . GLU A 1 187 ? -15.914 6.294 16.924 1.00 76.94 187 GLU A O 1
ATOM 1495 N N . VAL A 1 188 ? -15.327 4.588 15.601 1.00 73.88 188 VAL A N 1
ATOM 1496 C CA . VAL A 1 188 ? -13.990 5.104 15.263 1.00 73.88 188 VAL A CA 1
ATOM 1497 C C . VAL A 1 188 ? -14.097 6.414 14.489 1.00 73.88 188 VAL A C 1
ATOM 1499 O O . VAL A 1 188 ? -13.444 7.392 14.850 1.00 73.88 188 VAL A O 1
ATOM 1502 N N . LEU A 1 189 ? -14.942 6.471 13.455 1.00 69.69 189 LEU A N 1
ATOM 1503 C CA . LEU A 1 189 ? -15.147 7.694 12.677 1.00 69.69 189 LEU A CA 1
ATOM 1504 C C . LEU A 1 189 ? -15.797 8.794 13.521 1.00 69.69 189 LEU A C 1
ATOM 1506 O O . LEU A 1 189 ? -15.397 9.950 13.415 1.00 69.69 189 LEU A O 1
ATOM 1510 N N . ARG A 1 190 ? -16.746 8.460 14.406 1.00 68.56 190 ARG A N 1
ATOM 1511 C CA . ARG A 1 190 ? -17.292 9.422 15.378 1.00 68.56 190 ARG A CA 1
ATOM 1512 C C . ARG A 1 190 ? -16.221 9.960 16.318 1.00 68.56 190 ARG A C 1
ATOM 1514 O O . ARG A 1 190 ? -16.161 11.171 16.502 1.00 68.56 190 ARG A O 1
ATOM 1521 N N . GLY A 1 191 ? -15.371 9.097 16.871 1.00 58.66 191 GLY A N 1
ATOM 1522 C CA . GLY A 1 191 ? -14.256 9.502 17.728 1.00 58.66 191 GLY A CA 1
ATOM 1523 C C . GLY A 1 191 ? -13.251 10.398 16.996 1.00 58.66 191 GLY A C 1
ATOM 1524 O O . GLY A 1 191 ? -12.862 11.442 17.520 1.00 58.66 191 GLY A O 1
ATOM 1525 N N . MET A 1 192 ? -12.898 10.053 15.752 1.00 53.88 192 MET A N 1
ATOM 1526 C CA . MET A 1 192 ? -12.036 10.883 14.899 1.00 53.88 192 MET A CA 1
ATOM 1527 C C . MET A 1 192 ? -12.648 12.254 14.594 1.00 53.88 192 MET A C 1
ATOM 1529 O O . MET A 1 192 ? -11.926 13.246 14.559 1.00 53.88 192 MET A O 1
ATOM 1533 N N . LEU A 1 193 ? -13.961 12.333 14.376 1.00 52.38 193 LEU A N 1
ATOM 1534 C CA . LEU A 1 193 ? -14.648 13.597 14.095 1.00 52.38 193 LEU A CA 1
ATOM 1535 C C . LEU A 1 193 ? -14.871 14.441 15.355 1.00 52.38 193 LEU A C 1
ATOM 1537 O O . LEU A 1 193 ? -14.881 15.663 15.269 1.00 52.38 193 LEU A O 1
ATOM 1541 N N . ALA A 1 194 ? -15.035 13.811 16.519 1.00 51.84 194 ALA A N 1
ATOM 1542 C CA . ALA A 1 194 ? -15.233 14.514 17.780 1.00 51.84 194 ALA A CA 1
ATOM 1543 C C . ALA A 1 194 ? -13.925 15.078 18.359 1.00 51.84 194 ALA A C 1
ATOM 1545 O O . ALA A 1 194 ? -13.970 16.094 19.051 1.00 51.84 194 ALA A O 1
ATOM 1546 N N . HIS A 1 195 ? -12.784 14.406 18.149 1.00 46.44 195 HIS A N 1
ATOM 1547 C CA . HIS A 1 195 ? -11.502 14.713 18.815 1.00 46.44 195 HIS A CA 1
ATOM 1548 C C . HIS A 1 195 ? -10.300 14.787 17.850 1.00 46.44 195 HIS A C 1
ATOM 1550 O O . HIS A 1 195 ? -9.147 14.790 18.283 1.00 46.44 195 HIS A O 1
ATOM 1556 N N . GLY A 1 196 ? -10.533 14.818 16.536 1.00 38.75 196 GLY A N 1
ATOM 1557 C CA . GLY A 1 196 ? -9.475 14.942 15.537 1.00 38.75 196 GLY A CA 1
ATOM 1558 C C . GLY A 1 196 ? -8.927 16.373 15.442 1.00 38.75 196 GLY A C 1
ATOM 1559 O O . GLY A 1 196 ? -9.701 17.324 15.535 1.00 38.75 196 GLY A O 1
ATOM 1560 N N . PRO A 1 197 ? -7.624 16.561 15.156 1.00 38.59 197 PRO A N 1
ATOM 1561 C CA . PRO A 1 197 ? -6.962 17.875 15.099 1.00 38.59 197 PRO A CA 1
ATOM 1562 C C . PRO A 1 197 ? -7.435 18.800 13.956 1.00 38.59 197 PRO A C 1
ATOM 1564 O O . PRO A 1 197 ? -6.820 19.830 13.708 1.00 38.59 197 PRO A O 1
ATOM 1567 N N . TYR A 1 198 ? -8.496 18.426 13.236 1.00 39.12 198 TYR A N 1
ATOM 1568 C CA . TYR A 1 198 ? -9.048 19.157 12.091 1.00 39.12 198 TYR A CA 1
ATOM 1569 C C . TYR A 1 198 ? -10.522 19.557 12.259 1.00 39.12 198 TYR A C 1
ATOM 1571 O O . TYR A 1 198 ? -11.060 20.227 11.381 1.00 39.12 198 TYR A O 1
ATOM 1579 N N . PHE A 1 199 ? -11.177 19.178 13.362 1.00 43.91 199 PHE A N 1
ATOM 1580 C CA . PHE A 1 199 ? -12.565 19.550 13.649 1.00 43.91 199 PHE A CA 1
ATOM 1581 C C . PHE A 1 199 ? -12.647 20.354 14.948 1.00 43.91 199 PHE A C 1
ATOM 1583 O O . PHE A 1 199 ? -13.241 19.935 15.937 1.00 43.91 199 PHE A O 1
ATOM 1590 N N . ASP A 1 200 ? -12.074 21.558 14.926 1.00 36.66 200 ASP A N 1
ATOM 1591 C CA . ASP A 1 200 ? -12.489 22.592 15.867 1.00 36.66 200 ASP A CA 1
ATOM 1592 C C . ASP A 1 200 ? -13.927 23.000 15.520 1.00 36.66 200 ASP A C 1
ATOM 1594 O O . ASP A 1 200 ? -14.217 23.555 14.449 1.00 36.66 200 ASP A O 1
ATOM 1598 N N . ASN A 1 201 ? -14.839 22.736 16.459 1.00 42.75 201 ASN A N 1
ATOM 1599 C CA . ASN A 1 201 ? -16.254 23.122 16.417 1.00 42.75 201 ASN A CA 1
ATOM 1600 C C . ASN A 1 201 ? -16.474 24.642 16.244 1.00 42.75 201 ASN A C 1
ATOM 1602 O O . ASN A 1 201 ? -17.604 25.082 16.031 1.00 42.75 201 ASN A O 1
ATOM 1606 N N . GLU A 1 202 ? -15.416 25.457 16.290 1.00 41.69 202 GLU A N 1
ATOM 1607 C CA . GLU A 1 202 ? -15.473 26.883 15.963 1.00 41.69 202 GLU A CA 1
ATOM 1608 C C . GLU A 1 202 ? -15.804 27.136 14.484 1.00 41.69 202 GLU A C 1
ATOM 1610 O O . GLU A 1 202 ? -16.535 28.084 14.178 1.00 41.69 202 GLU A O 1
ATOM 1615 N N . SER A 1 203 ? -15.372 26.259 13.569 1.00 38.66 203 SER A N 1
ATOM 1616 C CA . SER A 1 203 ? -15.571 26.447 12.121 1.00 38.66 203 SER A CA 1
ATOM 1617 C C . SER A 1 203 ? -17.041 26.345 11.683 1.00 38.66 203 SER A C 1
ATOM 1619 O O . SER A 1 203 ? -17.475 27.092 10.806 1.00 38.66 203 SER A O 1
ATOM 1621 N N . LEU A 1 204 ? -17.849 25.521 12.360 1.00 42.91 204 LEU A N 1
ATOM 1622 C CA . LEU A 1 204 ? -19.284 25.333 12.081 1.00 42.91 204 LEU A CA 1
ATOM 1623 C C . LEU A 1 204 ? -20.196 26.372 12.758 1.00 42.91 204 LEU A C 1
ATOM 1625 O O . LEU A 1 204 ? -21.389 26.437 12.454 1.00 42.91 204 LEU A O 1
ATOM 1629 N N . SER A 1 205 ? -19.652 27.198 13.659 1.00 40.47 205 SER A N 1
ATOM 1630 C CA . SER A 1 205 ? -20.397 28.272 14.334 1.00 40.47 205 SER A CA 1
ATOM 1631 C C . SER A 1 205 ? -20.367 29.607 13.577 1.00 40.47 205 SER A C 1
ATOM 1633 O O . SER A 1 205 ? -21.209 30.471 13.829 1.00 40.47 205 SER A O 1
ATOM 1635 N N . SER A 1 206 ? -19.436 29.778 12.626 1.00 42.72 206 SER A N 1
ATOM 1636 C CA . SER A 1 206 ? -19.298 31.030 11.865 1.00 42.72 206 SER A CA 1
ATOM 1637 C C . SER A 1 206 ? -20.213 31.121 10.635 1.00 42.72 206 SER A C 1
ATOM 1639 O O . SER A 1 206 ? -20.535 32.227 10.211 1.00 42.72 206 SER A O 1
ATOM 1641 N N . GLU A 1 207 ? -20.724 29.993 10.125 1.00 43.94 207 GLU A N 1
ATOM 1642 C CA . GLU A 1 207 ? -21.667 29.959 8.988 1.00 43.94 207 GLU A CA 1
ATOM 1643 C C . GLU A 1 207 ? -23.151 29.947 9.393 1.00 43.94 207 GLU A C 1
ATOM 1645 O O . GLU A 1 207 ? -24.036 29.955 8.538 1.00 43.94 207 GLU A O 1
ATOM 1650 N N . ARG A 1 208 ? -23.463 29.967 10.694 1.00 43.88 208 ARG A N 1
ATOM 1651 C CA . ARG A 1 208 ? -24.837 30.160 11.179 1.00 43.88 208 ARG A CA 1
ATOM 1652 C C . ARG A 1 208 ? -24.918 31.318 12.161 1.00 43.88 208 ARG A C 1
ATOM 1654 O O . ARG A 1 208 ? -25.133 31.138 13.357 1.00 43.88 208 ARG A O 1
ATOM 1661 N N . LYS A 1 209 ? -24.831 32.529 11.618 1.00 35.56 209 LYS A N 1
ATOM 1662 C CA . LYS A 1 209 ? -25.563 33.676 12.164 1.00 35.56 209 LYS A CA 1
ATOM 1663 C C . LYS A 1 209 ? -26.528 34.193 11.087 1.00 35.56 209 LYS A C 1
ATOM 1665 O O . LYS A 1 209 ? -26.152 34.150 9.919 1.00 35.56 209 LYS A O 1
ATOM 1670 N N . PRO A 1 210 ? -27.764 34.556 11.472 1.00 48.12 210 PRO A N 1
ATOM 1671 C CA . PRO A 1 210 ? -28.826 34.957 10.549 1.00 48.12 210 PRO A CA 1
ATOM 1672 C C . PRO A 1 210 ? -28.481 36.212 9.746 1.00 48.12 210 PRO A C 1
ATOM 1674 O O . PRO A 1 210 ? -27.721 37.058 10.273 1.00 48.12 210 PRO A O 1
#

Radius of gyration: 34.23 Å; chains: 1; bounding box: 84×48×83 Å

Foldseek 3Di:
DPCDPVNVVVVCVVVCLVCVLVVVVCVPPNDDDDPDPVVVVVSCCSCCVRVVVVVVVVVVVVVVVVVVVVVVVVVVVVVVCLLVVLLVQLVVLLVQLLVLQCDADPVRDGLLRVLVCCVVPHDPVSNVVSCPDPSNVSNLVSLVSNVVSLVVLVVDPDPVSNVSSVVSLVVSCVRPNNVSNVVSVVNSVVCCCVDPPPNDVVVVVVPDDD

Sequence (210 aa):
MKLNWQHIAILVIFWGTLVSPIAFYIYTFGFGIWESNDDWGQMGSAIGGLYTPILSLFTFMLLGLQLYRQNQVDHHNQISWFIDRSLEGGEKALKYMAEISLEKNMENQTVIDGLLSTINDGTPEDVASYLGMPVNQRFFSAATIYFSNLEGLKSSKNLNAQLACEELRTEAAMLLGYNMMIIIEREVLRGMLAHGPYFDNESLSSERKP

pLDDT: mean 80.08, std 14.41, range [35.56, 95.81]